Protein AF-0000000080770485 (afdb_homodimer)

Structure (mmCIF, N/CA/C/O backbone):
data_AF-0000000080770485-model_v1
#
loop_
_entity.id
_entity.type
_entity.pdbx_description
1 polymer 'VOC domain-containing protein'
#
loop_
_atom_site.group_PDB
_atom_site.id
_atom_site.type_symbol
_atom_site.label_atom_id
_atom_site.label_alt_id
_atom_site.label_comp_id
_atom_site.label_asym_id
_atom_site.label_entity_id
_atom_site.label_seq_id
_atom_site.pdbx_PDB_ins_code
_atom_site.Cartn_x
_atom_site.Cartn_y
_atom_site.Cartn_z
_atom_site.occupancy
_atom_site.B_iso_or_equiv
_atom_site.auth_seq_id
_atom_s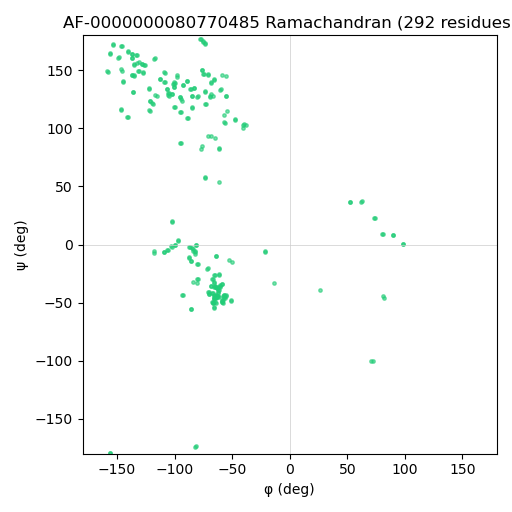ite.auth_comp_id
_atom_site.auth_asym_id
_atom_site.auth_atom_id
_atom_site.pdbx_PDB_model_num
ATOM 1 N N . MET A 1 1 ? -13.211 18.969 -4.09 1 78.88 1 MET A N 1
ATOM 2 C CA . MET A 1 1 ? -13.141 18.234 -2.83 1 78.88 1 MET A CA 1
ATOM 3 C C . MET A 1 1 ? -11.734 17.688 -2.598 1 78.88 1 MET A C 1
ATOM 5 O O . MET A 1 1 ? -11.055 17.281 -3.543 1 78.88 1 MET A O 1
ATOM 9 N N . LEU A 1 2 ? -11.219 17.844 -1.357 1 92.88 2 LEU A N 1
ATOM 10 C CA . LEU A 1 2 ? -9.891 17.375 -0.98 1 92.88 2 LEU A CA 1
ATOM 11 C C . LEU A 1 2 ? -9.734 15.891 -1.269 1 92.88 2 LEU A C 1
ATOM 13 O O . LEU A 1 2 ? -10.617 15.094 -0.936 1 92.88 2 LEU A O 1
ATOM 17 N N . SER A 1 3 ? -8.664 15.586 -1.998 1 92.06 3 SER A N 1
ATOM 18 C CA . SER A 1 3 ? -8.492 14.203 -2.406 1 92.06 3 SER A CA 1
ATOM 19 C C . SER A 1 3 ? -7.066 13.719 -2.139 1 92.06 3 SER A C 1
ATOM 21 O O . SER A 1 3 ? -6.129 14.516 -2.105 1 92.06 3 SER A O 1
ATOM 23 N N . LEU A 1 4 ? -6.805 12.438 -1.992 1 95.81 4 LEU A N 1
ATOM 24 C CA . LEU A 1 4 ? -5.512 11.82 -1.729 1 95.81 4 LEU A CA 1
ATOM 25 C C . LEU A 1 4 ? -4.723 11.641 -3.021 1 95.81 4 LEU A C 1
ATOM 27 O O . LEU A 1 4 ? -3.51 11.414 -2.986 1 95.81 4 LEU A O 1
ATOM 31 N N . GLY A 1 5 ? -5.242 11.867 -4.18 1 93.62 5 GLY A N 1
ATOM 32 C CA . GLY A 1 5 ? -4.566 11.633 -5.449 1 93.62 5 GLY A CA 1
ATOM 33 C C . GLY A 1 5 ? -4.434 10.164 -5.793 1 93.62 5 GLY A C 1
ATOM 34 O O . GLY A 1 5 ? -5.383 9.547 -6.277 1 93.62 5 GLY A O 1
ATOM 35 N N . LYS A 1 6 ? -3.252 9.547 -5.559 1 96.56 6 LYS A N 1
ATOM 36 C CA . LYS A 1 6 ? -2.979 8.125 -5.746 1 96.56 6 LYS A CA 1
ATOM 37 C C . LYS A 1 6 ? -1.985 7.617 -4.703 1 96.56 6 LYS A C 1
ATOM 39 O O . LYS A 1 6 ? -1.442 8.398 -3.922 1 96.56 6 LYS A O 1
ATOM 44 N N . ILE A 1 7 ? -1.808 6.355 -4.641 1 97.5 7 ILE A N 1
ATOM 45 C CA . ILE A 1 7 ? -0.783 5.766 -3.785 1 97.5 7 ILE A CA 1
ATOM 46 C C . ILE A 1 7 ? 0.597 6.008 -4.395 1 97.5 7 ILE A C 1
ATOM 48 O O . ILE A 1 7 ? 0.83 5.691 -5.562 1 97.5 7 ILE A O 1
ATOM 52 N N . ASP A 1 8 ? 1.406 6.66 -3.646 1 96.75 8 ASP A N 1
ATOM 53 C CA . ASP A 1 8 ? 2.738 7 -4.141 1 96.75 8 ASP A CA 1
ATOM 54 C C . ASP A 1 8 ? 3.719 5.852 -3.896 1 96.75 8 ASP A C 1
ATOM 56 O O . ASP A 1 8 ? 4.414 5.418 -4.816 1 96.75 8 ASP A O 1
ATOM 60 N N . HIS A 1 9 ? 3.83 5.453 -2.678 1 96.62 9 HIS A N 1
ATOM 61 C CA . HIS A 1 9 ? 4.719 4.359 -2.303 1 96.62 9 HIS A CA 1
ATOM 62 C C . HIS A 1 9 ? 4.262 3.695 -1.009 1 96.62 9 HIS A C 1
ATOM 64 O O . HIS A 1 9 ? 3.426 4.246 -0.286 1 96.62 9 HIS A O 1
ATOM 70 N N . ILE A 1 10 ? 4.789 2.551 -0.787 1 96.25 10 ILE A N 1
ATOM 71 C CA . ILE A 1 10 ? 4.527 1.793 0.432 1 96.25 10 ILE A CA 1
ATOM 72 C C . ILE A 1 10 ? 5.848 1.502 1.148 1 96.25 10 ILE A C 1
ATOM 74 O O . ILE A 1 10 ? 6.812 1.055 0.526 1 96.25 10 ILE A O 1
ATOM 78 N N . HIS A 1 11 ? 5.801 1.746 2.475 1 94 11 HIS A N 1
ATOM 79 C CA . HIS A 1 11 ? 6.961 1.393 3.285 1 94 11 HIS A CA 1
ATOM 80 C C . HIS A 1 11 ? 6.934 -0.083 3.672 1 94 11 HIS A C 1
ATOM 82 O O . HIS A 1 11 ? 5.898 -0.597 4.105 1 94 11 HIS A O 1
ATOM 88 N N . ILE A 1 12 ? 8.062 -0.698 3.521 1 92.44 12 ILE A N 1
ATOM 89 C CA . ILE A 1 12 ? 8.188 -2.064 4.016 1 92.44 12 ILE A CA 1
ATOM 90 C C . ILE A 1 12 ? 9.508 -2.219 4.766 1 92.44 12 ILE A C 1
ATOM 92 O O . ILE A 1 12 ? 10.461 -1.47 4.527 1 92.44 12 ILE A O 1
ATOM 96 N N . ARG A 1 13 ? 9.508 -3.174 5.641 1 91.81 13 ARG A N 1
ATOM 97 C CA . ARG A 1 13 ? 10.703 -3.463 6.422 1 91.81 13 ARG A CA 1
ATOM 98 C C . ARG A 1 13 ? 11.281 -4.824 6.055 1 91.81 13 ARG A C 1
ATOM 100 O O . ARG A 1 13 ? 10.539 -5.777 5.816 1 91.81 13 ARG A O 1
ATOM 107 N N . VAL A 1 14 ? 12.539 -4.832 6.055 1 92 14 VAL A N 1
ATOM 108 C CA . VAL A 1 14 ? 13.25 -6.066 5.746 1 92 14 VAL A CA 1
ATOM 109 C C . VAL A 1 14 ? 14.414 -6.246 6.715 1 92 14 VAL A C 1
ATOM 111 O O . VAL A 1 14 ? 14.867 -5.285 7.344 1 92 14 VAL A O 1
ATOM 114 N N . LYS A 1 15 ? 14.922 -7.426 6.867 1 91.19 15 LYS A N 1
ATOM 115 C CA . LYS A 1 15 ? 16.016 -7.711 7.785 1 91.19 15 LYS A CA 1
ATOM 116 C C . LYS A 1 15 ? 17.359 -7.309 7.184 1 91.19 15 LYS A C 1
ATOM 118 O O . LYS A 1 15 ? 18.297 -6.973 7.91 1 91.19 15 LYS A O 1
ATOM 123 N N . ASP A 1 16 ? 17.484 -7.367 5.871 1 92 16 ASP A N 1
ATOM 124 C CA . ASP A 1 16 ? 18.719 -7.055 5.141 1 92 16 ASP A CA 1
ATOM 125 C C . ASP A 1 16 ? 18.391 -6.43 3.785 1 92 16 ASP A C 1
ATOM 127 O O . ASP A 1 16 ? 17.891 -7.102 2.889 1 92 16 ASP A O 1
ATOM 131 N N . VAL A 1 17 ? 18.781 -5.227 3.611 1 92.94 17 VAL A N 1
ATOM 132 C CA . VAL A 1 17 ? 18.391 -4.461 2.43 1 92.94 17 VAL A CA 1
ATOM 133 C C . VAL A 1 17 ? 19.094 -5.027 1.197 1 92.94 17 VAL A C 1
ATOM 135 O O . VAL A 1 17 ? 18.484 -5.148 0.131 1 92.94 17 VAL A O 1
ATOM 138 N N . ALA A 1 18 ? 20.359 -5.352 1.338 1 93.19 18 ALA A N 1
ATOM 139 C CA . ALA A 1 18 ? 21.109 -5.875 0.196 1 93.19 18 ALA A CA 1
ATOM 140 C C . ALA A 1 18 ? 20.453 -7.145 -0.347 1 93.19 18 ALA A C 1
ATOM 142 O O . ALA A 1 18 ? 20.281 -7.289 -1.56 1 93.19 18 ALA A O 1
ATOM 143 N N . THR A 1 19 ? 20.125 -8.07 0.53 1 95 19 THR A N 1
ATOM 144 C CA . THR A 1 19 ? 19.438 -9.297 0.136 1 95 19 THR A CA 1
ATOM 145 C C . THR A 1 19 ? 18.078 -8.984 -0.47 1 95 19 THR A C 1
ATOM 147 O O . THR A 1 19 ? 17.672 -9.609 -1.456 1 95 19 THR A O 1
ATOM 150 N N . ALA A 1 20 ? 17.391 -8 0.103 1 95.06 20 ALA A N 1
ATOM 151 C CA . ALA A 1 20 ? 16.062 -7.613 -0.388 1 95.06 20 ALA A CA 1
ATOM 152 C C . ALA A 1 20 ? 16.156 -7.059 -1.808 1 95.06 20 ALA A C 1
ATOM 154 O O . ALA A 1 20 ? 15.352 -7.426 -2.67 1 95.06 20 ALA A O 1
ATOM 155 N N . LEU A 1 21 ? 17.094 -6.223 -2.023 1 95.25 21 LEU A N 1
ATOM 156 C CA . LEU A 1 21 ? 17.25 -5.617 -3.342 1 95.25 21 LEU A CA 1
ATOM 157 C C . LEU A 1 21 ? 17.422 -6.688 -4.414 1 95.25 21 LEU A C 1
ATOM 159 O O . LEU A 1 21 ? 16.812 -6.609 -5.484 1 95.25 21 LEU A O 1
ATOM 163 N N . LYS A 1 22 ? 18.219 -7.695 -4.145 1 97.38 22 LYS A N 1
ATOM 164 C CA . LYS A 1 22 ? 18.453 -8.781 -5.094 1 97.38 22 LYS A CA 1
ATOM 165 C C . LYS A 1 22 ? 17.172 -9.562 -5.359 1 97.38 22 LYS A C 1
ATOM 167 O O . LYS A 1 22 ? 16.859 -9.883 -6.508 1 97.38 22 LYS A O 1
ATOM 172 N N . TRP A 1 23 ? 16.453 -9.844 -4.305 1 97.94 23 TRP A N 1
ATOM 173 C CA . TRP A 1 23 ? 15.234 -10.625 -4.473 1 97.94 23 TRP A CA 1
ATOM 174 C C . TRP A 1 23 ? 14.195 -9.836 -5.262 1 97.94 23 TRP A C 1
ATOM 176 O O . TRP A 1 23 ? 13.586 -10.367 -6.195 1 97.94 23 TRP A O 1
ATOM 186 N N . TYR A 1 24 ? 13.922 -8.617 -4.895 1 98 24 TYR A N 1
ATOM 187 C CA . TYR A 1 24 ? 12.867 -7.812 -5.504 1 98 24 TYR A CA 1
ATOM 188 C C . TYR A 1 24 ? 13.164 -7.551 -6.977 1 98 24 TYR A C 1
ATOM 190 O O . TYR A 1 24 ? 12.25 -7.488 -7.801 1 98 24 TYR A O 1
ATOM 198 N N . GLN A 1 25 ? 14.414 -7.355 -7.281 1 97.19 25 GLN A N 1
ATOM 199 C CA . GLN A 1 25 ? 14.781 -7.188 -8.688 1 97.19 25 GLN A CA 1
ATOM 200 C C . GLN A 1 25 ? 14.555 -8.477 -9.469 1 97.19 25 GLN A C 1
ATOM 202 O O . GLN A 1 25 ? 13.93 -8.461 -10.531 1 97.19 25 GLN A O 1
ATOM 207 N N . ARG A 1 26 ? 15.055 -9.555 -8.961 1 97.69 26 ARG A N 1
ATOM 208 C CA . ARG A 1 26 ? 14.992 -10.836 -9.648 1 97.69 26 ARG A CA 1
ATOM 209 C C . ARG A 1 26 ? 13.547 -11.32 -9.781 1 97.69 26 ARG A C 1
ATOM 211 O O . ARG A 1 26 ? 13.133 -11.781 -10.844 1 97.69 26 ARG A O 1
ATOM 218 N N . VAL A 1 27 ? 12.805 -11.195 -8.719 1 98.44 27 VAL A N 1
ATOM 219 C CA . VAL A 1 27 ? 11.5 -11.852 -8.664 1 98.44 27 VAL A CA 1
ATOM 220 C C . VAL A 1 27 ? 10.414 -10.891 -9.148 1 98.44 27 VAL A C 1
ATOM 222 O O . VAL A 1 27 ? 9.57 -11.258 -9.969 1 98.44 27 VAL A O 1
ATOM 225 N N . LEU A 1 28 ? 10.477 -9.609 -8.703 1 98.31 28 LEU A N 1
ATOM 226 C CA . LEU A 1 28 ? 9.359 -8.711 -8.977 1 98.31 28 LEU A CA 1
ATOM 227 C C . LEU A 1 28 ? 9.758 -7.66 -10.016 1 98.31 28 LEU A C 1
ATOM 229 O O . LEU A 1 28 ? 8.922 -6.859 -10.445 1 98.31 28 LEU A O 1
ATOM 233 N N . GLY A 1 29 ? 10.992 -7.609 -10.414 1 97.44 29 GLY A N 1
ATOM 234 C CA . GLY A 1 29 ? 11.453 -6.676 -11.422 1 97.44 29 GLY A CA 1
ATOM 235 C C . GLY A 1 29 ? 11.547 -5.246 -10.922 1 97.44 29 GLY A C 1
ATOM 236 O O . GLY A 1 29 ? 1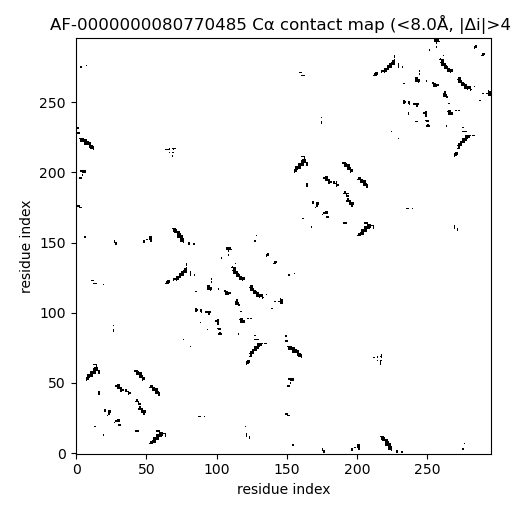1.445 -4.297 -11.703 1 97.44 29 GLY A O 1
ATOM 237 N N . LEU A 1 30 ? 11.672 -5.082 -9.625 1 97.5 30 LEU A N 1
ATOM 238 C CA . LEU A 1 30 ? 11.805 -3.754 -9.039 1 97.5 30 LEU A CA 1
ATOM 239 C C . LEU A 1 30 ? 13.273 -3.373 -8.891 1 97.5 30 LEU A C 1
ATOM 241 O O . LEU A 1 30 ? 14.094 -4.199 -8.477 1 97.5 30 LEU A O 1
ATOM 245 N N . ALA A 1 31 ? 13.539 -2.174 -9.227 1 95.12 31 ALA A N 1
ATOM 246 C CA . ALA A 1 31 ? 14.914 -1.688 -9.156 1 95.12 31 ALA A CA 1
ATOM 247 C C . ALA A 1 31 ? 15 -0.387 -8.367 1 95.12 31 ALA A C 1
ATOM 249 O O . ALA A 1 31 ? 14.008 0.342 -8.25 1 95.12 31 ALA A O 1
ATOM 250 N N . PRO A 1 32 ? 16.172 -0.1 -7.793 1 93.69 32 PRO A N 1
ATOM 251 C CA . PRO A 1 32 ? 16.312 1.149 -7.043 1 93.69 32 PRO A CA 1
ATOM 252 C C . PRO A 1 32 ? 16.062 2.387 -7.902 1 93.69 32 PRO A C 1
ATOM 254 O O . PRO A 1 32 ? 16.484 2.438 -9.062 1 93.69 32 PRO A O 1
ATOM 257 N N . ASP A 1 33 ? 15.305 3.221 -7.355 1 90.25 33 ASP A N 1
ATOM 258 C CA . ASP A 1 33 ? 15.102 4.543 -7.934 1 90.25 33 ASP A CA 1
ATOM 259 C C . ASP A 1 33 ? 16.203 5.508 -7.5 1 90.25 33 ASP A C 1
ATOM 261 O O . ASP A 1 33 ? 16.266 5.898 -6.3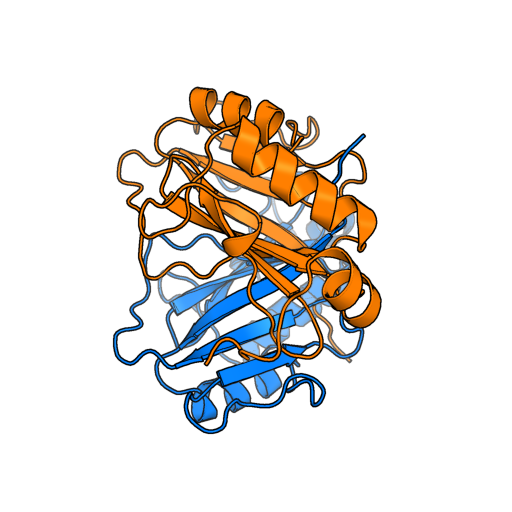32 1 90.25 33 ASP A O 1
ATOM 265 N N . ALA A 1 34 ? 16.969 6.023 -8.312 1 81.75 34 ALA A N 1
ATOM 266 C CA . ALA A 1 34 ? 18.172 6.805 -8.023 1 81.75 34 ALA A CA 1
ATOM 267 C C . ALA A 1 34 ? 17.812 8.172 -7.449 1 81.75 34 ALA A C 1
ATOM 269 O O . ALA A 1 34 ? 18.656 8.836 -6.84 1 81.75 34 ALA A O 1
ATOM 270 N N . ARG A 1 35 ? 16.625 8.609 -7.656 1 78.88 35 ARG A N 1
ATOM 271 C CA . ARG A 1 35 ? 16.219 9.914 -7.133 1 78.88 35 ARG A CA 1
ATOM 272 C C . ARG A 1 35 ? 16.156 9.891 -5.609 1 78.88 35 ARG A C 1
ATOM 274 O O . ARG A 1 35 ? 16.219 10.945 -4.969 1 78.88 35 ARG A O 1
ATOM 281 N N . TYR A 1 36 ? 15.867 8.727 -5.102 1 79.62 36 TYR A N 1
ATOM 282 C CA . TYR A 1 36 ? 15.742 8.578 -3.656 1 79.62 36 TYR A CA 1
ATOM 283 C C . TYR A 1 36 ? 17.047 8.102 -3.043 1 79.62 36 TYR A C 1
ATOM 285 O O . TYR A 1 36 ? 17.531 7.016 -3.373 1 79.62 36 TYR A O 1
ATOM 293 N N . LYS A 1 37 ? 17.844 9.039 -2.74 1 62.12 37 LYS A N 1
ATOM 294 C CA . LYS A 1 37 ? 19.172 8.703 -2.23 1 62.12 37 LYS A CA 1
ATOM 295 C C . LYS A 1 37 ? 19.078 8.07 -0.844 1 62.12 37 LYS A C 1
ATOM 297 O O . LYS A 1 37 ? 18.25 8.477 -0.025 1 62.12 37 LYS A O 1
ATOM 302 N N . THR A 1 38 ? 19.75 6.938 -0.767 1 59.09 38 THR A N 1
ATOM 303 C CA . THR A 1 38 ? 19.953 6.254 0.505 1 59.09 38 THR A CA 1
ATOM 304 C C . THR A 1 38 ? 20.641 7.176 1.514 1 59.09 38 THR A C 1
ATOM 306 O O . THR A 1 38 ? 21.469 8.016 1.14 1 59.09 38 THR A O 1
ATOM 309 N N . ASP A 1 39 ? 19.969 7.617 2.578 1 53.88 39 ASP A N 1
ATOM 310 C CA . ASP A 1 39 ? 20.594 8.477 3.576 1 53.88 39 ASP A CA 1
ATOM 311 C C . ASP A 1 39 ? 21.781 7.781 4.246 1 53.88 39 ASP A C 1
ATOM 313 O O . ASP A 1 39 ? 22.469 8.383 5.07 1 53.88 39 ASP A O 1
ATOM 317 N N . GL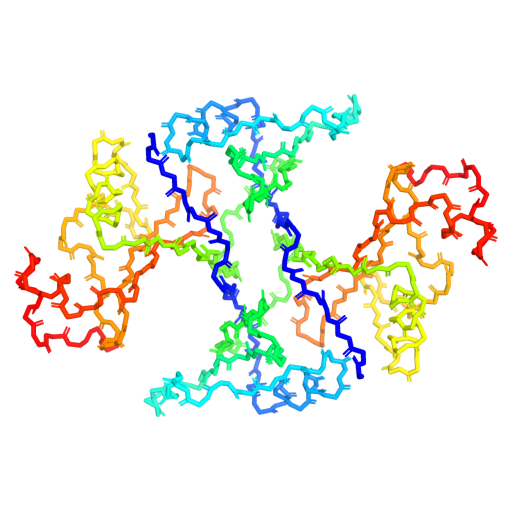Y A 1 40 ? 22.656 7.324 3.566 1 50.69 40 GLY A N 1
ATOM 318 C CA . GLY A 1 40 ? 23.891 6.723 4.047 1 50.69 40 GLY A CA 1
ATOM 319 C C . GLY A 1 40 ? 23.766 6.141 5.441 1 50.69 40 GLY A C 1
ATOM 320 O O . GLY A 1 40 ? 24.406 5.133 5.758 1 50.69 40 GLY A O 1
ATOM 321 N N . ALA A 1 41 ? 23.031 6.789 6.426 1 51.75 41 ALA A N 1
ATOM 322 C CA . ALA A 1 41 ? 23.016 6.309 7.805 1 51.75 41 ALA A CA 1
ATOM 323 C C . ALA A 1 41 ? 22.047 5.141 7.973 1 51.75 41 ALA A C 1
ATOM 325 O O . ALA A 1 41 ? 22.234 4.301 8.859 1 51.75 41 ALA A O 1
ATOM 326 N N . HIS A 1 42 ? 21 5.152 7.242 1 62.75 42 HIS A N 1
ATOM 327 C CA . HIS A 1 42 ? 20.062 4.043 7.305 1 62.75 42 HIS A CA 1
ATOM 328 C C . HIS A 1 42 ? 20 3.289 5.98 1 62.75 42 HIS A C 1
ATOM 330 O O . HIS A 1 42 ? 20.078 3.9 4.91 1 62.75 42 HIS A O 1
ATOM 336 N N . ASN A 1 43 ? 20.188 2.066 6.199 1 82.12 43 ASN A N 1
ATOM 337 C CA . ASN A 1 43 ? 20.109 1.258 4.988 1 82.12 43 ASN A CA 1
ATOM 338 C C . ASN A 1 43 ? 18.688 1.214 4.441 1 82.12 43 ASN A C 1
ATOM 340 O O . ASN A 1 43 ? 17.812 0.569 5.023 1 82.12 43 ASN A O 1
ATOM 344 N N . ASN A 1 44 ? 18.422 2.07 3.578 1 89 44 ASN A N 1
ATOM 345 C CA . ASN A 1 44 ? 17.125 2.158 2.926 1 89 44 ASN A CA 1
ATOM 346 C C . ASN A 1 44 ? 17.266 2.309 1.413 1 89 44 ASN A C 1
ATOM 348 O O . ASN A 1 44 ? 18.359 2.549 0.907 1 89 44 ASN A O 1
ATOM 352 N N . ALA A 1 45 ? 16.203 2.061 0.772 1 92.44 45 ALA A N 1
ATOM 353 C CA . ALA A 1 45 ? 16.141 2.223 -0.678 1 92.44 45 ALA A CA 1
ATOM 354 C C . ALA A 1 45 ? 14.695 2.389 -1.141 1 92.44 45 ALA A C 1
ATOM 356 O O . ALA A 1 45 ? 13.766 1.892 -0.495 1 92.44 45 ALA A O 1
ATOM 357 N N . MET A 1 46 ? 14.562 3.131 -2.199 1 94.69 46 MET A N 1
ATOM 358 C CA . MET A 1 46 ? 13.289 3.168 -2.912 1 94.69 46 MET A CA 1
ATOM 359 C C . MET A 1 46 ? 13.336 2.283 -4.156 1 94.69 46 MET A C 1
ATOM 361 O O . MET A 1 46 ? 14.156 2.506 -5.051 1 94.69 46 MET A O 1
ATOM 365 N N . LEU A 1 47 ? 12.5 1.311 -4.18 1 96.31 47 LEU A N 1
ATOM 366 C CA . LEU A 1 47 ? 12.375 0.433 -5.34 1 96.31 47 LEU A CA 1
ATOM 367 C C . LEU A 1 47 ? 11.211 0.863 -6.227 1 96.31 47 LEU A C 1
ATOM 369 O O . LEU A 1 47 ? 10.164 1.267 -5.723 1 96.31 47 LEU A O 1
ATOM 373 N N . ALA A 1 48 ? 11.422 0.704 -7.516 1 96.81 48 ALA A N 1
ATOM 374 C CA . ALA A 1 48 ? 10.352 1.034 -8.453 1 96.81 48 ALA A CA 1
ATOM 375 C C . ALA A 1 48 ? 10.367 0.099 -9.656 1 96.81 48 ALA A C 1
ATOM 377 O O . ALA A 1 48 ? 11.406 -0.474 -9.992 1 96.81 48 ALA A O 1
ATOM 378 N N . ASN A 1 49 ? 9.141 -0.112 -10.188 1 96.69 49 ASN A N 1
ATOM 379 C CA . ASN A 1 49 ? 9.117 -0.731 -11.508 1 96.69 49 ASN A CA 1
ATOM 380 C C . ASN A 1 49 ? 9.461 0.275 -12.602 1 96.69 49 ASN A C 1
ATOM 382 O O . ASN A 1 49 ? 9.602 1.47 -12.328 1 96.69 49 ASN A O 1
ATOM 386 N N . ALA A 1 50 ? 9.531 -0.144 -13.805 1 93.81 50 ALA A N 1
ATOM 387 C CA . ALA A 1 50 ? 10.008 0.687 -14.906 1 93.81 50 ALA A CA 1
ATOM 388 C C . ALA A 1 50 ? 9.078 1.873 -15.148 1 93.81 50 ALA A C 1
ATOM 390 O O . ALA A 1 50 ? 9.531 2.975 -15.461 1 93.81 50 ALA A O 1
ATOM 391 N N . SER A 1 51 ? 7.789 1.688 -14.984 1 94.12 51 SER A N 1
ATOM 392 C CA . SER A 1 51 ? 6.816 2.744 -15.242 1 94.12 51 SER A CA 1
ATOM 393 C C . SER A 1 51 ? 6.75 3.729 -14.078 1 94.12 51 SER A C 1
ATOM 395 O O . SER A 1 51 ? 6.176 4.812 -14.211 1 94.12 51 SER A O 1
ATOM 397 N N . GLY A 1 52 ? 7.27 3.328 -12.93 1 94.25 52 GLY A N 1
ATOM 398 C CA . GLY A 1 52 ? 7.199 4.176 -11.75 1 94.25 52 GLY A CA 1
ATOM 399 C C . GLY A 1 52 ? 5.852 4.121 -11.055 1 94.25 52 GLY A C 1
ATOM 400 O O . GLY A 1 52 ? 5.594 4.895 -10.125 1 94.25 52 GLY A O 1
ATOM 401 N N . ASN A 1 53 ? 5 3.225 -11.445 1 95.38 53 ASN A N 1
ATOM 402 C CA . ASN A 1 53 ? 3.656 3.131 -10.883 1 95.38 53 ASN A CA 1
ATOM 403 C C . ASN A 1 53 ? 3.641 2.285 -9.617 1 95.38 53 ASN A C 1
ATOM 405 O O . ASN A 1 53 ? 2.646 2.271 -8.883 1 95.38 53 ASN A O 1
ATOM 409 N N . VAL A 1 54 ? 4.672 1.569 -9.383 1 97.38 54 VAL A N 1
ATOM 410 C CA . VAL A 1 54 ? 4.883 0.809 -8.156 1 97.38 54 VAL A CA 1
ATOM 411 C C . VAL A 1 54 ? 6.172 1.265 -7.48 1 97.38 54 VAL A C 1
ATOM 413 O O . VAL A 1 54 ? 7.246 1.224 -8.086 1 97.38 54 VAL A O 1
ATOM 416 N N . ARG A 1 55 ? 6.02 1.672 -6.258 1 96.75 55 ARG A N 1
ATOM 417 C CA . ARG A 1 55 ? 7.188 2.07 -5.477 1 96.75 55 ARG A CA 1
ATOM 418 C C . ARG A 1 55 ? 7.117 1.5 -4.062 1 96.75 55 ARG A C 1
ATOM 420 O O . ARG A 1 55 ? 6.082 1.596 -3.398 1 96.75 55 ARG A O 1
ATOM 427 N N . LEU A 1 56 ? 8.164 0.907 -3.648 1 96.25 56 LEU A N 1
ATOM 428 C CA . LEU A 1 56 ? 8.352 0.404 -2.293 1 96.25 56 LEU A CA 1
ATOM 429 C C . LEU A 1 56 ? 9.539 1.079 -1.62 1 96.25 56 LEU A C 1
ATOM 431 O O . LEU A 1 56 ? 10.664 1.033 -2.137 1 96.25 56 LEU A O 1
ATOM 435 N N . ALA A 1 57 ? 9.266 1.718 -0.525 1 94.81 57 ALA A N 1
ATOM 436 C CA . ALA A 1 57 ? 10.344 2.232 0.312 1 94.81 57 ALA A CA 1
ATOM 437 C C . ALA A 1 57 ? 10.805 1.185 1.325 1 94.81 57 ALA A C 1
ATOM 439 O O . ALA A 1 57 ? 10.094 0.904 2.297 1 94.81 57 ALA A O 1
ATOM 440 N N . ILE A 1 58 ? 11.961 0.656 1.146 1 93.44 58 ILE A N 1
ATOM 441 C CA . ILE A 1 58 ? 12.438 -0.431 1.995 1 93.44 58 ILE A CA 1
ATOM 442 C C . ILE A 1 58 ? 13.406 0.115 3.037 1 93.44 58 ILE A C 1
ATOM 444 O O . ILE A 1 58 ? 14.227 0.985 2.736 1 93.44 58 ILE A O 1
ATOM 448 N N . SER A 1 59 ? 13.227 -0.316 4.203 1 91.38 59 SER A N 1
ATOM 449 C CA . SER A 1 59 ? 14.133 0.029 5.289 1 91.38 59 SER A CA 1
ATOM 450 C C . SER A 1 59 ? 14.555 -1.211 6.07 1 91.38 59 SER A C 1
ATOM 452 O O . SER A 1 59 ? 13.773 -2.146 6.234 1 91.38 59 SER A O 1
ATOM 454 N N . GLU A 1 60 ? 15.75 -1.096 6.57 1 91.12 60 GLU A N 1
ATOM 455 C CA . GLU A 1 60 ? 16.297 -2.211 7.336 1 91.12 60 GLU A CA 1
ATOM 456 C C . GLU A 1 60 ? 15.844 -2.16 8.789 1 91.12 60 GLU A C 1
ATOM 458 O O . GLU A 1 60 ? 15.898 -1.106 9.43 1 91.12 60 GLU A O 1
ATOM 463 N N . ASP A 1 61 ? 15.336 -3.281 9.133 1 86.88 61 ASP A N 1
ATOM 464 C CA . ASP A 1 61 ? 14.922 -3.49 10.516 1 86.88 61 ASP A CA 1
ATOM 465 C C . ASP A 1 61 ? 15.258 -4.906 10.984 1 86.88 61 ASP A C 1
ATOM 467 O O . ASP A 1 61 ? 14.594 -5.867 10.586 1 86.88 61 ASP A O 1
ATOM 471 N N . ALA A 1 62 ? 16.203 -4.914 11.844 1 77.94 62 ALA A N 1
ATOM 472 C CA . ALA A 1 62 ? 16.703 -6.207 12.305 1 77.94 62 ALA A CA 1
ATOM 473 C C . ALA A 1 62 ? 15.602 -7.004 13 1 77.94 62 ALA A C 1
ATOM 475 O O . ALA A 1 62 ? 15.648 -8.234 13.039 1 77.94 62 ALA A O 1
ATOM 476 N N . GLU A 1 63 ? 14.68 -6.305 13.516 1 77.69 63 GLU A N 1
ATOM 477 C CA . GLU A 1 63 ? 13.609 -6.961 14.266 1 77.69 63 GLU A CA 1
ATOM 478 C C . GLU A 1 63 ? 12.375 -7.184 13.391 1 77.69 63 GLU A C 1
ATOM 480 O O . GLU A 1 63 ? 11.336 -7.617 13.883 1 77.69 63 GLU A O 1
ATOM 485 N N . ALA A 1 64 ? 12.633 -6.777 12.133 1 68.69 64 ALA A N 1
ATOM 486 C CA . ALA A 1 64 ? 11.508 -6.961 11.227 1 68.69 64 ALA A CA 1
ATOM 487 C C . ALA A 1 64 ? 11.047 -8.414 11.211 1 68.69 64 ALA A C 1
ATOM 489 O O . ALA A 1 64 ? 11.844 -9.32 10.938 1 68.69 64 ALA A O 1
ATOM 490 N N . ALA A 1 65 ? 9.898 -8.656 11.898 1 64.75 65 ALA A N 1
ATOM 491 C CA . ALA A 1 65 ? 9.266 -9.977 11.844 1 64.75 65 ALA A CA 1
ATOM 492 C C . ALA A 1 65 ? 7.977 -9.938 11.031 1 64.75 65 ALA A C 1
ATOM 494 O O . ALA A 1 65 ? 7.301 -8.906 10.977 1 64.75 65 ALA A O 1
ATOM 495 N N . PRO A 1 66 ? 7.922 -11.031 10.297 1 61.16 66 PRO A N 1
ATOM 496 C CA . PRO A 1 66 ? 6.617 -11.109 9.641 1 61.16 66 PRO A CA 1
ATOM 497 C C . PRO A 1 66 ? 5.453 -10.859 10.594 1 61.16 66 PRO A C 1
ATOM 499 O O . PRO A 1 66 ? 5.484 -11.32 11.742 1 61.16 66 PRO A O 1
ATOM 502 N N . SER A 1 67 ? 4.883 -9.703 10.406 1 59.44 67 SER A N 1
ATOM 503 C CA . SER A 1 67 ? 3.709 -9.555 11.266 1 59.44 67 SER A CA 1
ATOM 504 C C . SER A 1 67 ? 2.438 -9.984 10.539 1 59.44 67 SER A C 1
ATOM 506 O O . SER A 1 67 ? 2.229 -9.633 9.375 1 59.44 67 SER A O 1
ATOM 508 N N . ASP A 1 68 ? 1.744 -10.906 11.125 1 60.47 68 ASP A N 1
ATOM 509 C CA . ASP A 1 68 ? 0.414 -11.281 10.664 1 60.47 68 ASP A CA 1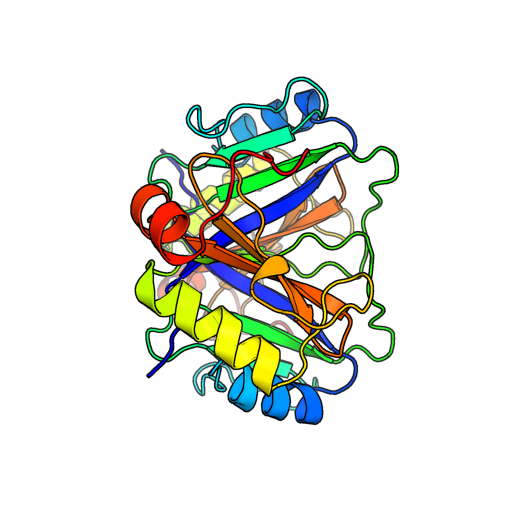
ATOM 510 C C . ASP A 1 68 ? -0.478 -10.055 10.492 1 60.47 68 ASP A C 1
ATOM 512 O O . ASP A 1 68 ? -1.508 -10.117 9.812 1 60.47 68 ASP A O 1
ATOM 516 N N . ALA A 1 69 ? 0.007 -9.031 11.055 1 61.28 69 ALA A N 1
ATOM 517 C CA . ALA A 1 69 ? -0.867 -7.863 11.117 1 61.28 69 ALA A CA 1
ATOM 518 C C . ALA A 1 69 ? -0.723 -7.004 9.859 1 61.28 69 ALA A C 1
ATOM 520 O O . ALA A 1 69 ? -1.57 -6.152 9.586 1 61.28 69 ALA A O 1
ATOM 521 N N . GLN A 1 70 ? 0.257 -7.348 9.141 1 70.94 70 GLN A N 1
ATOM 522 C CA . GLN A 1 70 ? 0.458 -6.512 7.961 1 70.94 70 GLN A CA 1
ATOM 523 C C . GLN A 1 70 ? -0.5 -6.898 6.84 1 70.94 70 GLN A C 1
ATOM 525 O O . GLN A 1 70 ? -0.657 -8.086 6.531 1 70.94 70 GLN A O 1
ATOM 530 N N . GLY A 1 71 ? -1.14 -5.957 6.391 1 85.5 71 GLY A N 1
ATOM 531 C CA . GLY A 1 71 ? -2.002 -6.18 5.242 1 85.5 71 GLY A CA 1
ATOM 532 C C . GLY A 1 71 ? -1.239 -6.289 3.936 1 85.5 71 GLY A C 1
ATOM 533 O O . GLY A 1 71 ? -0.187 -5.664 3.773 1 85.5 71 GLY A O 1
ATOM 534 N N . ALA A 1 72 ? -1.757 -7.012 3.053 1 93.38 72 ALA A N 1
ATOM 535 C CA . ALA A 1 72 ? -1.1 -7.258 1.772 1 93.38 72 ALA A CA 1
ATOM 536 C C . ALA A 1 72 ? -1.21 -6.047 0.854 1 93.38 72 ALA A C 1
ATOM 538 O O . ALA A 1 72 ? -2.195 -5.305 0.909 1 93.38 72 ALA A O 1
ATOM 539 N N . VAL A 1 73 ? -0.191 -5.871 0.065 1 96.62 73 VAL A N 1
ATOM 540 C CA . VAL A 1 73 ? -0.219 -4.938 -1.057 1 96.62 73 VAL A CA 1
ATOM 541 C C . VAL A 1 73 ? -0.591 -5.68 -2.338 1 96.62 73 VAL A C 1
ATOM 543 O O . VAL A 1 73 ? 0.057 -6.664 -2.703 1 96.62 73 VAL A O 1
ATOM 546 N N . ALA A 1 74 ? -1.578 -5.188 -3.006 1 97.69 74 ALA A N 1
ATOM 547 C CA . ALA A 1 74 ? -2.035 -5.844 -4.227 1 97.69 74 ALA A CA 1
ATOM 548 C C . ALA A 1 74 ? -1.604 -5.062 -5.465 1 97.69 74 ALA A C 1
ATOM 550 O O . ALA A 1 74 ? -1.851 -3.859 -5.562 1 97.69 74 ALA A O 1
ATOM 551 N N . PHE A 1 75 ? -1.023 -5.773 -6.387 1 98.56 75 PHE A N 1
ATOM 552 C CA . PHE A 1 75 ? -0.644 -5.219 -7.684 1 98.56 75 PHE A CA 1
ATOM 553 C C . PHE A 1 75 ? -1.578 -5.715 -8.781 1 98.56 75 PHE A C 1
ATOM 555 O O . PHE A 1 75 ? -1.832 -6.914 -8.891 1 98.56 75 PHE A O 1
ATOM 562 N N . VAL A 1 76 ? -2.023 -4.793 -9.609 1 98.12 76 VAL A N 1
ATOM 563 C CA . VAL A 1 76 ? -2.973 -5.199 -10.641 1 98.12 76 VAL A CA 1
ATOM 564 C C . VAL A 1 76 ? -2.246 -5.383 -11.977 1 98.12 76 VAL A C 1
ATOM 566 O O . VAL A 1 76 ? -1.362 -4.594 -12.32 1 98.12 76 VAL A O 1
ATOM 569 N N . VAL A 1 77 ? -2.615 -6.414 -12.688 1 98.31 77 VAL A N 1
ATOM 570 C CA . VAL A 1 77 ? -2.074 -6.695 -14.016 1 98.31 77 VAL A CA 1
ATOM 571 C C . VAL A 1 77 ? -3.186 -7.203 -14.93 1 98.31 77 VAL A C 1
ATOM 573 O O . VAL A 1 77 ? -4.293 -7.492 -14.469 1 98.31 77 VAL A O 1
ATOM 576 N N . GLY A 1 78 ? -2.908 -7.223 -16.203 1 97.88 78 GLY A N 1
ATOM 577 C CA . GLY A 1 78 ? -3.822 -7.855 -17.141 1 97.88 78 GLY A CA 1
ATOM 578 C C . GLY A 1 78 ? -3.795 -9.375 -17.062 1 97.88 78 GLY A C 1
ATOM 579 O O . GLY A 1 78 ? -2.928 -9.953 -16.406 1 97.88 78 GLY A O 1
ATOM 580 N N . GLY A 1 79 ? -4.715 -9.984 -17.797 1 97.75 79 GLY A N 1
ATOM 581 C CA . GLY A 1 79 ? -4.875 -11.43 -17.766 1 97.75 79 GLY A CA 1
ATOM 582 C C . GLY A 1 79 ? -3.621 -12.18 -18.172 1 97.75 79 GLY A C 1
ATOM 583 O O . GLY A 1 79 ? -3.193 -13.109 -17.469 1 97.75 79 GLY A O 1
ATOM 584 N N . GLN A 1 80 ? -3.043 -11.781 -19.281 1 97.81 80 GLN A N 1
ATOM 585 C CA . GLN A 1 80 ? -1.851 -12.477 -19.75 1 97.81 80 GLN A CA 1
ATOM 586 C C . GLN A 1 80 ? -0.702 -12.344 -18.766 1 97.81 80 GLN A C 1
ATOM 588 O O . GLN A 1 80 ? -0.011 -13.32 -18.469 1 97.81 80 GLN A O 1
ATOM 593 N N . ASP A 1 81 ? -0.486 -11.172 -18.266 1 98.19 81 ASP A N 1
ATOM 594 C CA . ASP A 1 81 ? 0.56 -10.961 -17.281 1 98.19 81 ASP A CA 1
ATOM 595 C C . ASP A 1 81 ? 0.295 -11.773 -16.016 1 98.19 81 ASP A C 1
ATOM 597 O O . ASP A 1 81 ? 1.232 -12.242 -15.367 1 98.19 81 ASP A O 1
ATOM 601 N N . PHE A 1 82 ? -0.933 -11.891 -15.656 1 98.56 82 PHE A N 1
ATOM 602 C CA . PHE A 1 82 ? -1.295 -12.688 -14.492 1 98.56 82 PHE A CA 1
ATOM 603 C C . PHE A 1 82 ? -0.789 -14.117 -14.641 1 98.56 82 PHE A C 1
ATOM 605 O O . PHE A 1 82 ? -0.18 -14.664 -13.719 1 98.56 82 PHE A O 1
ATOM 612 N N . LEU A 1 83 ? -0.991 -14.695 -15.805 1 98.12 83 LEU A N 1
ATOM 613 C CA . LEU A 1 83 ? -0.494 -16.047 -16.062 1 98.12 83 LEU A CA 1
ATOM 614 C C . LEU A 1 83 ? 1.027 -16.094 -15.969 1 98.12 83 LEU A C 1
ATOM 616 O O . LEU A 1 83 ? 1.595 -17.031 -15.406 1 98.12 83 LEU A O 1
ATOM 620 N N . GLU A 1 84 ? 1.625 -15.102 -16.5 1 98.5 84 GLU A N 1
ATOM 621 C CA . GLU A 1 84 ? 3.084 -15.047 -16.484 1 98.5 84 GLU A CA 1
ATOM 622 C C . GLU A 1 84 ? 3.615 -14.898 -15.055 1 98.5 84 GLU A C 1
ATOM 624 O O . GLU A 1 84 ? 4.684 -15.422 -14.727 1 98.5 84 GLU A O 1
ATOM 629 N N . TRP A 1 85 ? 2.863 -14.227 -14.25 1 98.69 85 TRP A N 1
ATOM 630 C CA . TRP A 1 85 ? 3.27 -14.07 -12.859 1 98.69 85 TRP A CA 1
ATOM 631 C C . TRP A 1 85 ? 3.15 -15.391 -12.109 1 98.69 85 TRP A C 1
ATOM 633 O O . TRP A 1 85 ? 3.973 -15.695 -11.242 1 98.69 85 TRP A O 1
ATOM 643 N N . ILE A 1 86 ? 2.08 -16.141 -12.359 1 98.38 86 ILE A N 1
ATOM 644 C CA . ILE A 1 86 ? 2.002 -17.469 -11.766 1 98.38 86 ILE A CA 1
ATOM 645 C C . ILE A 1 86 ? 3.289 -18.25 -12.055 1 98.38 86 ILE A C 1
ATOM 647 O O . ILE A 1 86 ? 3.912 -18.797 -11.141 1 98.38 86 ILE A O 1
ATOM 651 N N . ASP A 1 87 ? 3.688 -18.219 -13.289 1 98.38 87 ASP A N 1
ATOM 652 C CA . ASP A 1 87 ? 4.867 -18.969 -13.719 1 98.38 87 ASP A CA 1
ATOM 653 C C . ASP A 1 87 ? 6.129 -18.422 -13.055 1 98.38 87 ASP A C 1
ATOM 655 O O . ASP A 1 87 ? 6.965 -19.188 -12.562 1 98.38 87 ASP A O 1
ATOM 659 N N . ARG A 1 88 ? 6.262 -17.141 -13.078 1 98.56 88 ARG A N 1
ATOM 660 C CA . ARG A 1 88 ? 7.434 -16.5 -12.492 1 98.56 88 ARG A CA 1
ATOM 661 C C . ARG A 1 88 ? 7.574 -16.859 -11.016 1 98.56 88 ARG A C 1
ATOM 663 O O . ARG A 1 88 ? 8.656 -17.25 -10.57 1 98.56 88 ARG A O 1
ATOM 670 N N . LEU A 1 89 ? 6.508 -16.703 -10.258 1 98.75 89 LEU A N 1
ATOM 671 C CA . LEU A 1 89 ? 6.551 -16.984 -8.828 1 98.75 89 LEU A CA 1
ATOM 672 C C . LEU A 1 89 ? 6.805 -18.453 -8.562 1 98.75 89 LEU A C 1
ATOM 674 O O . LEU A 1 89 ? 7.5 -18.812 -7.605 1 98.75 89 LEU A O 1
ATOM 678 N N . ALA A 1 90 ? 6.23 -19.312 -9.406 1 98.56 90 ALA A N 1
ATOM 679 C CA . ALA A 1 90 ? 6.465 -20.75 -9.281 1 98.56 90 ALA A CA 1
ATOM 680 C C . ALA A 1 90 ? 7.93 -21.078 -9.539 1 98.56 90 ALA A C 1
ATOM 682 O O . ALA A 1 90 ? 8.555 -21.797 -8.742 1 98.56 90 ALA A O 1
ATOM 683 N N . VAL A 1 91 ? 8.492 -20.594 -10.633 1 98.31 91 VAL A N 1
ATOM 684 C CA . VAL A 1 91 ? 9.867 -20.875 -11.031 1 98.31 91 VAL A CA 1
ATOM 685 C C . VAL A 1 91 ? 10.828 -20.375 -9.945 1 98.31 91 VAL A C 1
ATOM 687 O O . VAL A 1 91 ? 11.836 -21.031 -9.656 1 98.31 91 VAL A O 1
ATOM 690 N N . GLU A 1 92 ? 10.461 -19.297 -9.328 1 98.5 92 GLU A N 1
ATOM 691 C CA . GLU A 1 92 ? 11.312 -18.703 -8.297 1 98.5 92 GLU A CA 1
ATOM 692 C C . GLU A 1 92 ? 11.023 -19.312 -6.93 1 98.5 92 GLU A C 1
ATOM 694 O O . GLU A 1 92 ? 11.602 -18.906 -5.922 1 98.5 92 GLU A O 1
ATOM 699 N N . ARG A 1 93 ? 10.07 -20.203 -6.832 1 98.44 93 ARG A N 1
ATOM 700 C CA . ARG A 1 93 ? 9.703 -20.953 -5.633 1 98.44 93 ARG A CA 1
ATOM 701 C C . ARG A 1 93 ? 9.234 -20.016 -4.523 1 98.44 93 ARG A C 1
ATOM 703 O O . ARG A 1 93 ? 9.555 -20.219 -3.354 1 98.44 93 ARG A O 1
ATOM 710 N N . VAL A 1 94 ? 8.57 -19.031 -4.922 1 98.62 94 VAL A N 1
ATOM 711 C CA . VAL A 1 94 ? 7.961 -18.125 -3.955 1 98.62 94 VAL A CA 1
ATOM 712 C C . VAL A 1 94 ? 6.797 -18.828 -3.258 1 98.62 94 VAL A C 1
ATOM 714 O O . VAL A 1 94 ? 6.066 -19.609 -3.879 1 98.62 94 VAL A O 1
ATOM 717 N N . THR A 1 95 ? 6.582 -18.484 -1.95 1 98.25 95 THR A N 1
ATOM 718 C CA . THR A 1 95 ? 5.547 -19.172 -1.178 1 98.25 95 THR A CA 1
ATOM 719 C C . THR A 1 95 ? 4.473 -18.172 -0.736 1 98.25 95 THR A C 1
ATOM 721 O O . THR A 1 95 ? 4.68 -16.969 -0.783 1 98.25 95 THR A O 1
ATOM 724 N N . ASN A 1 96 ? 3.312 -18.703 -0.419 1 96.56 96 ASN A N 1
ATOM 725 C CA . ASN A 1 96 ? 2.326 -17.938 0.328 1 96.56 96 ASN A CA 1
ATOM 726 C C . ASN A 1 96 ? 2.617 -17.953 1.826 1 96.56 96 ASN A C 1
ATOM 728 O O . ASN A 1 96 ? 3.666 -18.438 2.254 1 96.56 96 ASN A O 1
ATOM 732 N N . ARG A 1 97 ? 1.753 -17.422 2.615 1 92.5 97 ARG A N 1
ATOM 733 C CA . ARG A 1 97 ? 1.967 -17.266 4.051 1 92.5 97 ARG A CA 1
ATOM 734 C C . ARG A 1 97 ? 2.037 -18.625 4.742 1 92.5 97 ARG A C 1
ATOM 736 O O . ARG A 1 97 ? 2.662 -18.75 5.793 1 92.5 97 ARG A O 1
ATOM 743 N N . GLU A 1 98 ? 1.404 -19.594 4.148 1 93.75 98 GLU A N 1
ATOM 744 C CA . GLU A 1 98 ? 1.377 -20.938 4.723 1 93.75 98 GLU A CA 1
ATOM 745 C C . GLU A 1 98 ? 2.617 -21.734 4.328 1 93.75 98 GLU A C 1
ATOM 747 O O . GLU A 1 98 ? 2.785 -22.875 4.75 1 93.75 98 GLU A O 1
ATOM 752 N N . GLY A 1 99 ? 3.414 -21.188 3.566 1 96 99 GLY A N 1
ATOM 753 C CA . GLY A 1 99 ? 4.648 -21.844 3.174 1 96 99 GLY A CA 1
ATOM 754 C C . GLY A 1 99 ? 4.5 -22.703 1.926 1 96 99 GLY A C 1
ATOM 755 O O . GLY A 1 99 ? 5.418 -23.438 1.557 1 96 99 GLY A O 1
ATOM 756 N N . GLN A 1 100 ? 3.361 -22.594 1.299 1 97.31 100 GLN A N 1
ATOM 757 C CA . GLN A 1 100 ? 3.137 -23.344 0.072 1 97.31 100 GLN A CA 1
ATOM 758 C C . GLN A 1 100 ? 3.658 -22.594 -1.146 1 97.31 100 GLN A C 1
ATOM 760 O O . GLN A 1 100 ? 3.363 -21.406 -1.318 1 97.31 100 GLN A O 1
ATOM 765 N N . THR A 1 101 ? 4.375 -23.312 -1.989 1 98.19 101 THR A N 1
ATOM 766 C CA . THR A 1 101 ? 4.887 -22.688 -3.207 1 98.19 101 THR A CA 1
ATOM 767 C C . THR A 1 101 ? 3.74 -22.297 -4.133 1 98.19 101 THR A C 1
ATOM 769 O O . THR A 1 101 ? 2.785 -23.047 -4.309 1 98.19 101 THR A O 1
ATOM 772 N N . ILE A 1 102 ? 3.898 -21.188 -4.746 1 98.31 102 ILE A N 1
ATOM 773 C CA . ILE A 1 102 ? 2.873 -20.672 -5.652 1 98.31 102 ILE A CA 1
ATOM 774 C C . ILE A 1 102 ? 2.793 -21.562 -6.891 1 98.31 102 ILE A C 1
ATOM 776 O O . ILE A 1 102 ? 3.82 -21.984 -7.426 1 98.31 102 ILE A O 1
ATOM 780 N N . ALA A 1 103 ? 1.599 -21.797 -7.316 1 97.31 103 ALA A N 1
ATOM 781 C CA . ALA A 1 103 ? 1.271 -22.547 -8.531 1 97.31 103 ALA A CA 1
ATOM 782 C C . ALA A 1 103 ? -0.105 -22.156 -9.062 1 97.31 103 ALA A C 1
ATOM 784 O O . ALA A 1 103 ? -0.745 -21.25 -8.531 1 97.31 103 ALA A O 1
ATOM 785 N N . ARG A 1 104 ? -0.493 -22.766 -10.125 1 95.25 104 ARG A N 1
ATOM 786 C CA . ARG A 1 104 ? -1.765 -22.438 -10.758 1 95.25 104 ARG A CA 1
ATOM 787 C C . ARG A 1 104 ? -2.928 -22.641 -9.789 1 95.25 104 ARG A C 1
ATOM 789 O O . ARG A 1 104 ? -3.908 -21.891 -9.82 1 95.25 104 ARG A O 1
ATOM 796 N N . ASP A 1 105 ? -2.797 -23.625 -8.938 1 93.94 105 ASP A N 1
ATOM 797 C CA . ASP A 1 105 ? -3.895 -23.922 -8.023 1 93.94 105 ASP A CA 1
ATOM 798 C C . ASP A 1 105 ? -3.879 -22.984 -6.824 1 93.94 105 ASP A C 1
ATOM 800 O O . ASP A 1 105 ? -4.73 -23.094 -5.938 1 93.94 105 ASP A O 1
ATOM 804 N N . SER A 1 106 ? -2.957 -22.094 -6.746 1 96.56 106 SER A N 1
ATOM 805 C CA . SER A 1 106 ? -2.889 -21.094 -5.688 1 96.56 106 SER A CA 1
ATOM 806 C C . SER A 1 106 ? -3.805 -19.922 -5.984 1 96.56 106 SER A C 1
ATOM 808 O O . SER A 1 106 ? -3.973 -19.031 -5.145 1 96.56 106 SER A O 1
ATOM 810 N N . VAL A 1 107 ? -4.402 -19.906 -7.168 1 97.06 107 VAL A N 1
ATOM 811 C CA . VAL A 1 107 ? -5.223 -18.766 -7.59 1 97.06 107 VAL A CA 1
ATOM 812 C C . VAL A 1 107 ? -6.551 -18.781 -6.84 1 97.06 107 VAL A C 1
ATOM 814 O O . VAL A 1 107 ? -7.207 -19.828 -6.746 1 97.06 107 VAL A O 1
ATOM 817 N N . HIS A 1 108 ? -6.863 -17.641 -6.324 1 94.62 108 HIS A N 1
ATOM 818 C CA . HIS A 1 108 ? -8.164 -17.469 -5.695 1 94.62 108 HIS A CA 1
ATOM 819 C C . HIS A 1 108 ? -9.125 -16.719 -6.617 1 94.62 108 HIS A C 1
ATOM 821 O O . HIS A 1 108 ? -8.797 -15.641 -7.121 1 94.62 108 HIS A O 1
ATOM 827 N N . ASP A 1 109 ? -10.242 -17.281 -6.77 1 93.5 109 ASP A N 1
ATOM 828 C CA . ASP A 1 109 ? -11.312 -16.672 -7.555 1 93.5 109 ASP A CA 1
ATOM 829 C C . ASP A 1 109 ? -12.258 -15.875 -6.664 1 93.5 109 ASP A C 1
ATOM 831 O O . ASP A 1 109 ? -13.016 -16.453 -5.875 1 93.5 109 ASP A O 1
ATOM 835 N N . HIS A 1 110 ? -12.258 -14.562 -6.883 1 88.5 110 HIS A N 1
ATOM 836 C CA . HIS A 1 110 ? -13.125 -13.688 -6.109 1 88.5 110 HIS A CA 1
ATOM 837 C C . HIS A 1 110 ? -14.352 -13.273 -6.918 1 88.5 110 HIS A C 1
ATOM 839 O O . HIS A 1 110 ? -14.945 -12.227 -6.66 1 88.5 110 HIS A O 1
ATOM 845 N N . ARG A 1 111 ? -14.695 -13.984 -7.961 1 84.12 111 ARG A N 1
ATOM 846 C CA . ARG A 1 111 ? -15.852 -13.836 -8.836 1 84.12 111 ARG A CA 1
ATOM 847 C C . ARG A 1 111 ? -15.609 -12.75 -9.883 1 84.12 111 ARG A C 1
ATOM 849 O O . ARG A 1 111 ? -15.922 -12.938 -11.055 1 84.12 111 ARG A O 1
ATOM 856 N N . PHE A 1 112 ? -15.102 -11.625 -9.484 1 88.31 112 PHE A N 1
ATOM 857 C CA . PHE A 1 112 ? -14.93 -10.617 -10.523 1 88.31 112 PHE A CA 1
ATOM 858 C C . PHE A 1 112 ? -13.461 -10.258 -10.695 1 88.31 112 PHE A C 1
ATOM 860 O O . PHE A 1 112 ? -13.102 -9.531 -11.625 1 88.31 112 PHE A O 1
ATOM 867 N N . PHE A 1 113 ? -12.703 -10.789 -9.867 1 93.88 113 PHE A N 1
ATOM 868 C CA . PHE A 1 113 ? -11.266 -10.711 -10.102 1 93.88 113 PHE A CA 1
ATOM 869 C C . PHE A 1 113 ? -10.562 -11.953 -9.555 1 93.88 113 PHE A C 1
ATOM 871 O O . PHE A 1 113 ? -11.148 -12.719 -8.781 1 93.88 113 PHE A O 1
ATOM 878 N N . CYS A 1 114 ? -9.398 -12.242 -9.969 1 96.5 114 CYS A N 1
ATOM 879 C CA . CYS A 1 114 ? -8.531 -13.312 -9.477 1 96.5 114 CYS A CA 1
ATOM 880 C C . CYS A 1 114 ? -7.344 -12.742 -8.703 1 96.5 114 CYS A C 1
ATOM 882 O O . CYS A 1 114 ? -6.879 -11.641 -9 1 96.5 114 CYS A O 1
ATOM 884 N N . ALA A 1 115 ? -6.941 -13.516 -7.758 1 97.19 115 ALA A N 1
ATOM 885 C CA . ALA A 1 115 ? -5.82 -13.07 -6.941 1 97.19 115 ALA A CA 1
ATOM 886 C C . ALA A 1 115 ? -4.836 -14.203 -6.684 1 97.19 115 ALA A C 1
ATOM 888 O O . ALA A 1 115 ? -5.238 -15.367 -6.57 1 97.19 115 ALA A O 1
ATOM 889 N N . LEU A 1 116 ? -3.639 -13.867 -6.609 1 97.31 116 LEU A N 1
ATOM 890 C CA . LEU A 1 116 ? -2.523 -14.703 -6.172 1 97.31 116 LEU A CA 1
ATOM 891 C C . LEU A 1 116 ? -1.803 -14.062 -4.988 1 97.31 116 LEU A C 1
ATOM 893 O O . LEU A 1 116 ? -1.226 -12.984 -5.117 1 97.31 116 LEU A O 1
ATOM 897 N N . SER A 1 117 ? -1.841 -14.727 -3.84 1 97.44 117 SER A N 1
ATOM 898 C CA . SER A 1 117 ? -1.217 -14.18 -2.639 1 97.44 117 SER A CA 1
ATOM 899 C C . SER A 1 117 ? 0.131 -14.844 -2.369 1 97.44 117 SER A C 1
ATOM 901 O O . SER A 1 117 ? 0.265 -16.062 -2.486 1 97.44 117 SER A O 1
ATOM 903 N N . PHE A 1 118 ? 1.112 -14.039 -1.993 1 97.5 118 PHE A N 1
ATOM 904 C CA . PHE A 1 118 ? 2.441 -14.555 -1.689 1 97.5 118 PHE A CA 1
ATOM 905 C C . PHE A 1 118 ? 3.162 -13.648 -0.699 1 97.5 118 PHE A C 1
ATOM 907 O O . PHE A 1 118 ? 2.646 -12.594 -0.329 1 97.5 118 PHE A O 1
ATOM 914 N N . VAL A 1 119 ? 4.324 -14.109 -0.208 1 96.31 119 VAL A N 1
ATOM 915 C CA . VAL A 1 119 ? 5.141 -13.312 0.705 1 96.31 119 VAL A CA 1
ATOM 916 C C . VAL A 1 119 ? 6.57 -13.227 0.176 1 96.31 119 VAL A C 1
ATOM 918 O O . VAL A 1 119 ? 7.035 -14.125 -0.525 1 96.31 119 VAL A O 1
ATOM 921 N N . ASP A 1 120 ? 7.188 -12.125 0.459 1 95.69 120 ASP A N 1
ATOM 922 C CA . ASP A 1 120 ? 8.617 -12.062 0.19 1 95.69 120 ASP A CA 1
ATOM 923 C C . ASP A 1 120 ? 9.414 -12.844 1.237 1 95.69 120 ASP A C 1
ATOM 925 O O . ASP A 1 120 ? 8.836 -13.383 2.184 1 95.69 120 ASP A O 1
ATOM 929 N N . PRO A 1 121 ? 10.742 -12.984 1.096 1 94.06 121 PRO A N 1
ATOM 930 C CA . PRO A 1 121 ? 11.555 -13.75 2.043 1 94.06 121 PRO A CA 1
ATOM 931 C C . PRO A 1 121 ? 11.555 -13.148 3.445 1 94.06 121 PRO A C 1
ATOM 933 O O . PRO A 1 121 ? 12.016 -13.781 4.395 1 94.06 121 PRO A O 1
ATOM 936 N N . PHE A 1 122 ? 11.047 -11.992 3.629 1 91.69 122 PHE A N 1
ATOM 937 C CA . PHE A 1 122 ? 11.078 -11.266 4.895 1 91.69 122 PHE A CA 1
ATOM 938 C C . PHE A 1 122 ? 9.703 -11.273 5.551 1 91.69 122 PHE A C 1
ATOM 940 O O . PHE A 1 122 ? 9.516 -10.711 6.633 1 91.69 122 PHE A O 1
ATOM 947 N N . GLY A 1 123 ? 8.75 -11.836 4.832 1 91.5 123 GLY A N 1
ATOM 948 C CA . GLY A 1 123 ? 7.422 -12.008 5.406 1 91.5 123 GLY A CA 1
ATOM 949 C C . GLY A 1 123 ? 6.445 -10.93 4.984 1 91.5 123 GLY A C 1
ATOM 950 O O . GLY A 1 123 ? 5.301 -10.906 5.441 1 91.5 123 GLY A O 1
ATOM 951 N N . ASN A 1 124 ? 6.809 -9.977 4.176 1 93.69 124 ASN A N 1
ATOM 952 C CA . ASN A 1 124 ? 5.875 -8.977 3.672 1 93.69 124 ASN A CA 1
ATOM 953 C C . ASN A 1 124 ? 4.871 -9.586 2.697 1 93.69 124 ASN A C 1
ATOM 955 O O . ASN A 1 124 ? 5.258 -10.227 1.72 1 93.69 124 ASN A O 1
ATOM 959 N N . PRO A 1 125 ? 3.602 -9.383 2.916 1 95.12 125 PRO A N 1
ATOM 960 C CA . PRO A 1 125 ? 2.58 -10.016 2.078 1 95.12 125 PRO A CA 1
ATOM 961 C C . PRO A 1 125 ? 2.211 -9.18 0.859 1 95.12 125 PRO A C 1
ATOM 963 O O . PRO A 1 125 ? 2.09 -7.953 0.963 1 95.12 125 PRO A O 1
ATOM 966 N N . TYR A 1 126 ? 2.01 -9.875 -0.271 1 97.12 126 TYR A N 1
ATOM 967 C CA . TYR A 1 126 ? 1.615 -9.242 -1.525 1 97.12 126 TYR A CA 1
ATOM 968 C C . TYR A 1 126 ? 0.524 -10.047 -2.221 1 97.12 126 TYR A C 1
ATOM 970 O O . TYR A 1 126 ? 0.273 -11.195 -1.867 1 97.12 126 TYR A O 1
ATOM 978 N N . GLU A 1 127 ? -0.102 -9.367 -3.172 1 98.19 127 GLU A N 1
ATOM 979 C CA . GLU A 1 127 ? -1.006 -10.016 -4.113 1 98.19 127 GLU A CA 1
ATOM 980 C C . GLU A 1 127 ? -0.758 -9.539 -5.539 1 98.19 127 GLU A C 1
ATOM 982 O O . GLU A 1 127 ? -0.399 -8.375 -5.758 1 98.19 127 GLU A O 1
ATOM 987 N N . ILE A 1 128 ? -0.927 -10.438 -6.414 1 98.56 128 ILE A N 1
ATOM 988 C CA . ILE A 1 128 ? -1.177 -10.062 -7.801 1 98.56 128 ILE A CA 1
ATOM 989 C C . ILE A 1 128 ? -2.65 -10.281 -8.141 1 98.56 128 ILE A C 1
ATOM 991 O O . ILE A 1 128 ? -3.193 -11.367 -7.898 1 98.56 128 ILE A O 1
ATOM 995 N N . VAL A 1 129 ? -3.275 -9.258 -8.68 1 98 129 VAL A N 1
ATOM 996 C CA . VAL A 1 129 ? -4.699 -9.375 -8.984 1 98 129 VAL A CA 1
ATOM 997 C C . VAL A 1 129 ? -4.945 -9.023 -10.453 1 98 129 VAL A C 1
ATOM 999 O O . VAL A 1 129 ? -4.172 -8.281 -11.055 1 98 129 VAL A O 1
ATOM 1002 N N . SER A 1 130 ? -6.031 -9.57 -11 1 98.31 130 SER A N 1
ATOM 1003 C CA . SER A 1 130 ? -6.469 -9.258 -12.359 1 98.31 130 SER A CA 1
ATOM 1004 C C . SER A 1 130 ? -7.988 -9.258 -12.461 1 98.31 130 SER A C 1
ATOM 1006 O O . SER A 1 130 ? -8.656 -10.117 -11.891 1 98.31 130 SER A O 1
ATOM 1008 N N . TYR A 1 131 ? -8.453 -8.312 -13.203 1 96.75 131 TYR A N 1
ATOM 1009 C CA . TYR A 1 131 ? -9.891 -8.188 -13.406 1 96.75 131 TYR A CA 1
ATOM 1010 C C . TYR A 1 131 ? -10.312 -8.797 -14.742 1 96.75 131 TYR A C 1
ATOM 1012 O O . TYR A 1 131 ? -11.477 -8.703 -15.133 1 96.75 131 TYR A O 1
ATOM 1020 N N . ASP A 1 132 ? -9.359 -9.305 -15.469 1 97.69 132 ASP A N 1
ATOM 1021 C CA . ASP A 1 132 ? -9.711 -10.102 -16.641 1 97.69 132 ASP A CA 1
ATOM 1022 C C . ASP A 1 132 ? -10.25 -11.469 -16.234 1 97.69 132 ASP A C 1
ATOM 1024 O O . ASP A 1 132 ? -9.742 -12.5 -16.688 1 97.69 132 ASP A O 1
ATOM 1028 N N . HIS A 1 133 ? -11.25 -11.398 -15.5 1 95.75 133 HIS A N 1
ATOM 1029 C CA . HIS A 1 133 ? -11.766 -12.539 -14.758 1 95.75 133 HIS A CA 1
ATOM 1030 C C . HIS A 1 133 ? -12.297 -13.617 -15.703 1 95.75 133 HIS A C 1
ATOM 1032 O O . HIS A 1 133 ? -11.867 -14.766 -15.648 1 95.75 133 HIS A O 1
ATOM 1038 N N . THR A 1 134 ? -13.188 -13.273 -16.578 1 94.94 134 THR A N 1
ATOM 1039 C CA . THR A 1 134 ? -13.797 -14.242 -17.484 1 94.94 134 THR A CA 1
ATOM 1040 C C . THR A 1 134 ? -12.734 -14.953 -18.312 1 94.94 134 THR A C 1
ATOM 1042 O O . THR A 1 134 ? -12.781 -16.172 -18.484 1 94.94 134 THR A O 1
ATOM 1045 N N . TRP A 1 135 ? -11.859 -14.188 -18.797 1 96.31 135 TRP A N 1
ATOM 1046 C CA . TRP A 1 135 ? -10.773 -14.75 -19.594 1 96.31 135 TRP A CA 1
ATOM 1047 C C . TRP A 1 135 ? -9.922 -15.703 -18.766 1 96.31 135 TRP A C 1
ATOM 1049 O O . TRP A 1 135 ? -9.609 -16.812 -19.219 1 96.31 135 TRP A O 1
ATOM 1059 N N . LEU A 1 136 ? -9.578 -15.328 -17.562 1 97 136 LEU A N 1
ATOM 1060 C CA . LEU A 1 136 ? -8.727 -16.125 -16.688 1 97 136 LEU A CA 1
ATOM 1061 C C . LEU A 1 136 ? -9.445 -17.406 -16.266 1 97 136 LEU A C 1
ATOM 1063 O O . LEU A 1 136 ? -8.812 -18.469 -16.125 1 97 136 LEU A O 1
ATOM 1067 N N . VAL A 1 137 ? -10.703 -17.297 -15.961 1 94.38 137 VAL A N 1
ATOM 1068 C CA . VAL A 1 137 ? -11.484 -18.469 -15.594 1 94.38 137 VAL A CA 1
ATOM 1069 C C . VAL A 1 137 ? -11.391 -19.516 -16.703 1 94.38 137 VAL A C 1
ATOM 1071 O O . VAL A 1 137 ? -11.219 -20.703 -16.438 1 94.38 137 VAL A O 1
ATOM 1074 N N . GLY A 1 138 ? -11.5 -19.094 -17.859 1 93.81 138 GLY A N 1
ATOM 1075 C CA . GLY A 1 138 ? -11.367 -20 -18.984 1 93.81 138 GLY A CA 1
ATOM 1076 C C . GLY A 1 138 ? -9.969 -20.578 -19.109 1 93.81 138 GLY A C 1
ATOM 1077 O O . GLY A 1 138 ? -9.82 -21.797 -19.297 1 93.81 138 GLY A O 1
ATOM 1078 N N . LYS A 1 139 ? -8.969 -19.781 -19 1 94.88 139 LYS A N 1
ATOM 1079 C CA . LYS A 1 139 ? -7.582 -20.188 -19.188 1 94.88 139 LYS A CA 1
ATOM 1080 C C . LYS A 1 139 ? -7.125 -21.125 -18.078 1 94.88 139 LYS A C 1
ATOM 1082 O O . LYS A 1 139 ? -6.355 -22.062 -18.312 1 94.88 139 LYS A O 1
ATOM 1087 N N . LEU A 1 140 ? -7.641 -20.859 -16.859 1 94.94 140 LEU A N 1
ATOM 1088 C CA . LEU A 1 140 ? -7.148 -21.594 -15.688 1 94.94 140 LEU A CA 1
ATOM 1089 C C . LEU A 1 140 ? -8.133 -22.672 -15.266 1 94.94 140 LEU A C 1
ATOM 1091 O O . LEU A 1 140 ? -7.867 -23.422 -14.328 1 94.94 140 LEU A O 1
ATOM 1095 N N . LYS A 1 141 ? -9.258 -22.766 -15.977 1 90.69 141 LYS A N 1
ATOM 1096 C CA . LYS A 1 141 ? -10.297 -23.719 -15.648 1 90.69 141 LYS A CA 1
ATOM 1097 C C . LYS A 1 141 ? -10.703 -23.609 -14.18 1 90.69 141 LYS A C 1
ATOM 1099 O O . LYS A 1 141 ? -10.75 -24.625 -13.469 1 90.69 141 LYS A O 1
ATOM 1104 N N . LEU A 1 142 ? -10.695 -22.312 -13.727 1 85.5 142 LEU A N 1
ATOM 1105 C CA . LEU A 1 142 ? -11.07 -22.047 -12.336 1 85.5 142 LEU A CA 1
ATOM 1106 C C . LEU A 1 142 ? -12.508 -22.484 -12.07 1 85.5 142 LEU A C 1
ATOM 1108 O O . LEU A 1 142 ? -13.391 -22.266 -12.914 1 85.5 142 LEU A O 1
ATOM 1112 N N . GLY A 1 143 ? -12.727 -23.688 -11.805 1 66.25 143 GLY A N 1
ATOM 1113 C CA . GLY A 1 143 ? -14.078 -24.141 -11.531 1 66.25 143 GLY A CA 1
ATOM 1114 C C . GLY A 1 143 ? -14.719 -23.438 -10.352 1 66.25 143 GLY A C 1
ATOM 1115 O O . GLY A 1 143 ? -14.031 -22.766 -9.57 1 66.25 143 GLY A O 1
ATOM 1116 N N . GLY A 1 144 ? -15.961 -23.141 -10.242 1 56.28 144 GLY A N 1
ATOM 1117 C CA . GLY A 1 144 ? -16.953 -22.531 -9.375 1 56.28 144 GLY A CA 1
ATOM 1118 C C . GLY A 1 144 ? -16.531 -22.484 -7.918 1 56.28 144 GLY A C 1
ATOM 1119 O O . GLY A 1 144 ? -17.359 -22.266 -7.031 1 56.28 144 GLY A O 1
ATOM 1120 N N . GLN A 1 145 ? -15.422 -23.094 -7.551 1 47.56 145 GLN A N 1
ATOM 1121 C CA . GLN A 1 145 ? -15.297 -23.047 -6.098 1 47.56 145 GLN A CA 1
ATOM 1122 C C . GLN A 1 145 ? -14.852 -21.656 -5.633 1 47.56 145 GLN A C 1
ATOM 1124 O O . GLN A 1 145 ? -13.766 -21.203 -5.992 1 47.56 145 GLN A O 1
ATOM 1129 N N . LEU A 1 146 ? -15.734 -20.75 -5.461 1 49.09 146 LEU A N 1
ATOM 1130 C CA . LEU A 1 146 ? -15.555 -19.438 -4.852 1 49.09 146 LEU A CA 1
ATOM 1131 C C . LEU A 1 146 ? -14.656 -19.531 -3.625 1 49.09 146 LEU A C 1
ATOM 1133 O O . LEU A 1 146 ? -14.805 -20.438 -2.803 1 49.09 146 LEU A O 1
ATOM 1137 N N . ALA A 1 147 ? -13.414 -19.156 -3.703 1 44.84 147 ALA A N 1
ATOM 1138 C CA . ALA A 1 147 ? -12.648 -19.094 -2.459 1 44.84 147 ALA A CA 1
ATOM 1139 C C . ALA A 1 147 ? -13.5 -18.531 -1.323 1 44.84 147 ALA A C 1
ATOM 1141 O O . ALA A 1 147 ? -14.141 -17.484 -1.48 1 44.84 147 ALA A O 1
ATOM 1142 N N . VAL A 1 148 ? -14 -19.359 -0.403 1 35.81 148 VAL A N 1
ATOM 1143 C CA . VAL A 1 148 ? -14.703 -18.875 0.785 1 35.81 148 VAL A CA 1
ATOM 1144 C C . VAL A 1 148 ? -13.742 -18.109 1.68 1 35.81 148 VAL A C 1
ATOM 1146 O O . VAL A 1 148 ? -12.539 -18.391 1.706 1 35.81 148 VAL A O 1
ATOM 1149 N N . MET B 1 1 ? 8.656 -6.965 -20.984 1 79.31 1 MET B N 1
ATOM 1150 C CA . MET B 1 1 ? 9.102 -7.449 -19.688 1 79.31 1 MET B CA 1
ATOM 1151 C C . MET B 1 1 ? 7.938 -7.496 -18.703 1 79.31 1 MET B C 1
ATOM 1153 O O . MET B 1 1 ? 7.062 -6.633 -18.719 1 79.31 1 MET B O 1
ATOM 1157 N N . LEU B 1 2 ? 7.836 -8.617 -17.953 1 93.12 2 LEU B N 1
ATOM 1158 C CA . LEU B 1 2 ? 6.777 -8.812 -16.969 1 93.12 2 LEU B CA 1
ATOM 1159 C C . LEU B 1 2 ? 6.746 -7.668 -15.969 1 93.12 2 LEU B C 1
ATOM 1161 O O . LEU B 1 2 ? 7.789 -7.262 -15.453 1 93.12 2 LEU B O 1
ATOM 1165 N N . SER B 1 3 ? 5.555 -7.121 -15.828 1 91.94 3 SER B N 1
ATOM 1166 C CA . SER B 1 3 ? 5.457 -5.945 -14.969 1 91.94 3 SER B CA 1
ATOM 1167 C C . SER B 1 3 ? 4.309 -6.082 -13.969 1 91.94 3 SER B C 1
ATOM 1169 O O . SER B 1 3 ? 3.338 -6.797 -14.234 1 91.94 3 SER B O 1
ATOM 1171 N N . LEU B 1 4 ? 4.32 -5.387 -12.836 1 96.12 4 LEU B N 1
ATOM 1172 C CA . LEU B 1 4 ? 3.293 -5.395 -11.805 1 96.12 4 LEU B CA 1
ATOM 1173 C C . LEU B 1 4 ? 2.172 -4.418 -12.141 1 96.12 4 LEU B C 1
ATOM 1175 O O . LEU B 1 4 ? 1.105 -4.453 -11.523 1 96.12 4 LEU B O 1
ATOM 1179 N N . GLY B 1 5 ? 2.24 -3.623 -13.18 1 94.19 5 GLY B N 1
ATOM 1180 C CA . GLY B 1 5 ? 1.236 -2.623 -13.508 1 94.19 5 GLY B CA 1
ATOM 1181 C C . GLY B 1 5 ? 1.232 -1.447 -12.547 1 94.19 5 GLY B C 1
ATOM 1182 O O . GLY B 1 5 ? 2.066 -0.547 -12.656 1 94.19 5 GLY B O 1
ATOM 1183 N N . LYS B 1 6 ? 0.3 -1.409 -11.57 1 96.62 6 LYS B N 1
ATOM 1184 C CA . LYS B 1 6 ? 0.206 -0.409 -10.508 1 96.62 6 LYS B CA 1
ATOM 1185 C C . LYS B 1 6 ? -0.332 -1.022 -9.219 1 96.62 6 LYS B C 1
ATOM 1187 O O . LYS B 1 6 ? -0.725 -2.191 -9.203 1 96.62 6 LYS B O 1
ATOM 1192 N N . ILE B 1 7 ? -0.287 -0.3 -8.18 1 97.56 7 ILE B N 1
ATOM 1193 C CA . ILE B 1 7 ? -0.896 -0.728 -6.922 1 97.56 7 ILE B CA 1
ATOM 1194 C C . ILE B 1 7 ? -2.416 -0.636 -7.027 1 97.56 7 ILE B C 1
ATOM 1196 O O . ILE B 1 7 ? -2.957 0.41 -7.398 1 97.56 7 ILE B O 1
ATOM 1200 N N . ASP B 1 8 ? -3.041 -1.739 -6.836 1 96.75 8 ASP B N 1
ATOM 1201 C CA . ASP B 1 8 ? -4.496 -1.785 -6.953 1 96.75 8 ASP B CA 1
ATOM 1202 C C . ASP B 1 8 ? -5.164 -1.391 -5.641 1 96.75 8 ASP B C 1
ATOM 1204 O O . ASP B 1 8 ? -6.043 -0.525 -5.617 1 96.75 8 ASP B O 1
ATOM 1208 N N . HIS B 1 9 ? -4.816 -2.07 -4.602 1 96.62 9 HIS B N 1
ATOM 1209 C CA . HIS B 1 9 ? -5.367 -1.792 -3.279 1 96.62 9 HIS B CA 1
ATOM 1210 C C . HIS B 1 9 ? -4.434 -2.283 -2.178 1 96.62 9 HIS B C 1
ATOM 1212 O O . HIS B 1 9 ? -3.504 -3.051 -2.443 1 96.62 9 HIS B O 1
ATOM 1218 N N . ILE B 1 10 ? -4.691 -1.813 -1.015 1 96.25 10 ILE B N 1
ATOM 1219 C CA . ILE B 1 10 ? -3.953 -2.221 0.176 1 96.25 10 ILE B CA 1
ATOM 1220 C C . ILE B 1 10 ? -4.922 -2.783 1.215 1 96.25 10 ILE B C 1
ATOM 1222 O O . ILE B 1 10 ? -5.957 -2.178 1.497 1 96.25 10 ILE B O 1
ATOM 1226 N N . HIS B 1 11 ? -4.5 -3.93 1.779 1 94.06 11 HIS B N 1
ATOM 1227 C CA . HIS B 1 11 ? -5.281 -4.496 2.871 1 94.06 11 HIS B CA 1
ATOM 1228 C C . HIS B 1 11 ? -4.918 -3.854 4.203 1 94.06 11 HIS B C 1
ATOM 1230 O O . HIS B 1 11 ? -3.734 -3.701 4.523 1 94.06 11 HIS B O 1
ATOM 1236 N N . ILE B 1 12 ? -5.93 -3.527 4.926 1 92.44 12 ILE B N 1
ATOM 1237 C CA . ILE B 1 12 ? -5.695 -3.051 6.285 1 92.44 12 ILE B CA 1
ATOM 1238 C C . ILE B 1 12 ? -6.676 -3.725 7.242 1 92.44 12 ILE B C 1
ATOM 1240 O O . ILE B 1 12 ? -7.754 -4.164 6.832 1 92.44 12 ILE B O 1
ATOM 1244 N N . ARG B 1 13 ? -6.25 -3.791 8.477 1 91.88 13 ARG B N 1
ATOM 1245 C CA . ARG B 1 13 ? -7.09 -4.383 9.508 1 91.88 13 ARG B CA 1
ATOM 1246 C C . ARG B 1 13 ? -7.543 -3.33 10.516 1 91.88 13 ARG B C 1
ATOM 1248 O O . ARG B 1 13 ? -6.777 -2.434 10.875 1 91.88 13 ARG B O 1
ATOM 1255 N N . VAL B 1 14 ? -8.727 -3.518 10.914 1 92.12 14 VAL B N 1
ATOM 1256 C CA . VAL B 1 14 ? -9.312 -2.613 11.898 1 92.12 14 VAL B CA 1
ATOM 1257 C C . VAL B 1 14 ? -10.07 -3.416 12.945 1 92.12 14 VAL B C 1
ATOM 1259 O O . VAL B 1 14 ? -10.438 -4.57 12.711 1 92.12 14 VAL B O 1
ATOM 1262 N N . LYS B 1 15 ? -10.328 -2.857 14.078 1 91.25 15 LYS B N 1
ATOM 1263 C CA . LYS B 1 15 ? -11.023 -3.545 15.164 1 91.25 15 LYS B CA 1
ATOM 1264 C C . LYS B 1 15 ? -12.531 -3.539 14.93 1 91.25 15 LYS B C 1
ATOM 1266 O O . LYS B 1 15 ? -13.242 -4.441 15.383 1 91.25 15 LYS B O 1
ATOM 1271 N N . ASP B 1 16 ? -13.047 -2.523 14.266 1 92.12 16 ASP B N 1
ATOM 1272 C CA . ASP B 1 16 ? -14.469 -2.35 13.992 1 92.12 16 ASP B CA 1
ATOM 1273 C C . ASP B 1 16 ? -14.688 -1.665 12.641 1 92.12 16 ASP B C 1
ATOM 1275 O O . ASP B 1 16 ? -14.391 -0.48 12.484 1 92.12 16 ASP B O 1
ATOM 1279 N N . VAL B 1 17 ? -15.289 -2.348 11.742 1 93 17 VAL B N 1
ATOM 1280 C CA . VAL B 1 17 ? -15.406 -1.873 10.367 1 93 17 VAL B CA 1
ATOM 1281 C C . VAL B 1 17 ? -16.359 -0.681 10.32 1 93 17 VAL B C 1
ATOM 1283 O O . VAL B 1 17 ? -16.109 0.297 9.609 1 93 17 VAL B O 1
ATOM 1286 N N . ALA B 1 18 ? -17.469 -0.773 11.039 1 93.19 18 ALA B N 1
ATOM 1287 C CA . ALA B 1 18 ? -18.438 0.315 11.016 1 93.19 18 ALA B CA 1
ATOM 1288 C C . ALA B 1 18 ? -17.797 1.628 11.469 1 93.19 18 ALA B C 1
ATOM 1290 O O . ALA B 1 18 ? -18 2.668 10.836 1 93.19 18 ALA B O 1
ATOM 1291 N N . THR B 1 19 ? -17.078 1.598 12.57 1 95.06 19 THR B N 1
ATOM 1292 C CA . THR B 1 19 ? -16.375 2.775 13.062 1 95.06 19 THR B CA 1
ATOM 1293 C C . THR B 1 19 ? -15.32 3.244 12.055 1 95.06 19 THR B C 1
ATOM 1295 O O . THR B 1 19 ? -15.164 4.445 11.836 1 95.06 19 THR B O 1
ATOM 1298 N N . ALA B 1 20 ? -14.648 2.287 11.43 1 95.12 20 ALA B N 1
ATOM 1299 C CA . ALA B 1 20 ? -13.625 2.613 10.445 1 95.12 20 ALA B CA 1
ATOM 1300 C C . ALA B 1 20 ? -14.227 3.33 9.242 1 95.12 20 ALA B C 1
ATOM 1302 O O . ALA B 1 20 ? -13.688 4.336 8.773 1 95.12 20 ALA B O 1
ATOM 1303 N N . LEU B 1 21 ? -15.297 2.82 8.773 1 95.31 21 LEU B N 1
ATOM 1304 C CA . LEU B 1 21 ? -15.945 3.416 7.6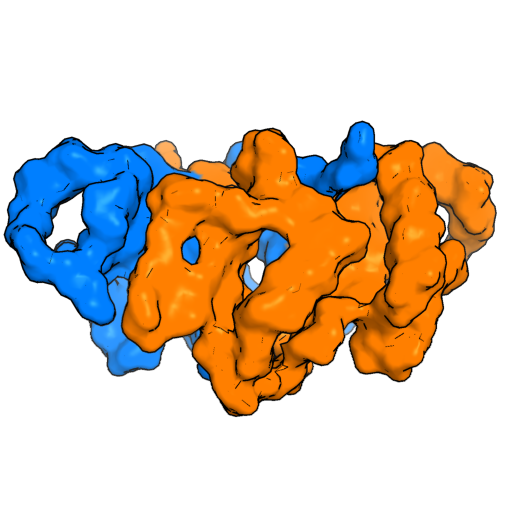05 1 95.31 21 LEU B CA 1
ATOM 1305 C C . LEU B 1 21 ? -16.281 4.883 7.863 1 95.31 21 LEU B C 1
ATOM 1307 O O . LEU B 1 21 ? -16.047 5.734 7.004 1 95.31 21 LEU B O 1
ATOM 1311 N N . LYS B 1 22 ? -16.797 5.199 9.023 1 97.38 22 LYS B N 1
ATOM 1312 C CA . LYS B 1 22 ? -17.141 6.57 9.383 1 97.38 22 LYS B CA 1
ATOM 1313 C C . LYS B 1 22 ? -15.906 7.461 9.43 1 97.38 22 LYS B C 1
ATOM 1315 O O . LYS B 1 22 ? -15.914 8.578 8.914 1 97.38 22 LYS B O 1
ATOM 1320 N N . TRP B 1 23 ? -14.867 6.949 10.023 1 97.94 23 TRP B N 1
ATOM 1321 C CA . TRP B 1 23 ? -13.656 7.75 10.141 1 97.94 23 TRP B CA 1
ATOM 1322 C C . TRP B 1 23 ? -13.039 8.008 8.766 1 97.94 23 TRP B C 1
ATOM 1324 O O . TRP B 1 23 ? -12.68 9.141 8.445 1 97.94 23 TRP B O 1
ATOM 1334 N N . TYR B 1 24 ? -12.859 6.996 7.969 1 98 24 TYR B N 1
ATOM 1335 C CA . TYR B 1 24 ? -12.188 7.105 6.68 1 98 24 TYR B CA 1
ATOM 1336 C C . TYR B 1 24 ? -12.961 8.016 5.734 1 98 24 TYR B C 1
ATOM 1338 O O . TYR B 1 24 ? -12.367 8.742 4.934 1 98 24 TYR B O 1
ATOM 1346 N N . GLN B 1 25 ? -14.258 7.938 5.809 1 97.25 25 GLN B N 1
ATOM 1347 C CA . GLN B 1 25 ? -15.055 8.844 4.996 1 97.25 25 GLN B CA 1
ATOM 1348 C C . GLN B 1 25 ? -14.898 10.289 5.457 1 97.25 25 GLN B C 1
ATOM 1350 O O . GLN B 1 25 ? -14.633 11.18 4.645 1 97.25 25 GLN B O 1
ATOM 1355 N N . ARG B 1 26 ? -15.039 10.5 6.719 1 97.62 26 ARG B N 1
ATOM 1356 C CA . ARG B 1 26 ? -15 11.852 7.281 1 97.62 26 ARG B CA 1
ATOM 1357 C C . ARG B 1 26 ? -13.609 12.469 7.125 1 97.62 26 ARG B C 1
ATOM 1359 O O . ARG B 1 26 ? -13.484 13.633 6.734 1 97.62 26 ARG B O 1
ATOM 1366 N N . VAL B 1 27 ? -12.594 11.695 7.395 1 98.44 27 VAL B N 1
ATOM 1367 C CA . VAL B 1 27 ? -11.258 12.266 7.52 1 98.44 27 VAL B CA 1
ATOM 1368 C C . VAL B 1 27 ? -10.539 12.188 6.18 1 98.44 27 VAL B C 1
ATOM 1370 O O . VAL B 1 27 ? -9.938 13.172 5.73 1 98.44 27 VAL B O 1
ATOM 1373 N N . LEU B 1 28 ? -10.641 11.039 5.48 1 98.31 28 LEU B N 1
ATOM 1374 C CA . LEU B 1 28 ? -9.82 10.844 4.293 1 98.31 28 LEU B CA 1
ATOM 1375 C C . LEU B 1 28 ? -10.672 10.906 3.027 1 98.31 28 LEU B C 1
ATOM 1377 O O . LEU B 1 28 ? -10.148 10.844 1.915 1 98.31 28 LEU B O 1
ATOM 1381 N N . GLY B 1 29 ? -11.961 10.992 3.137 1 97.44 29 GLY B N 1
ATOM 1382 C CA . GLY B 1 29 ? -12.852 11.102 1.989 1 97.44 29 GLY B CA 1
ATOM 1383 C C . GLY B 1 29 ? -13 9.797 1.225 1 97.44 29 GLY B C 1
ATOM 1384 O O . GLY B 1 29 ? -13.297 9.805 0.028 1 97.44 29 GLY B O 1
ATOM 1385 N N . LEU B 1 30 ? -12.742 8.695 1.885 1 97.5 30 LEU 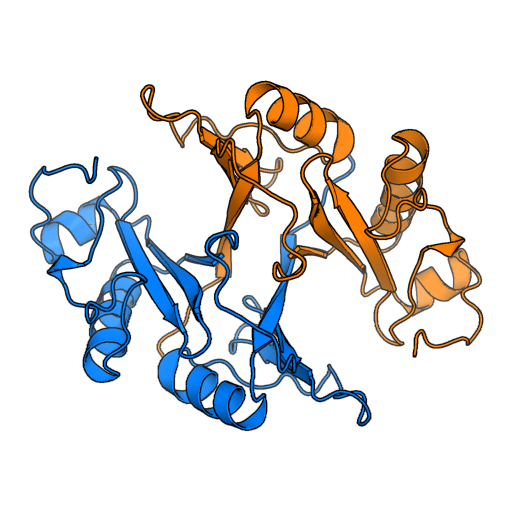B N 1
ATOM 1386 C CA . LEU B 1 30 ? -12.891 7.391 1.25 1 97.5 30 LEU B CA 1
ATOM 1387 C C . LEU B 1 30 ? -14.273 6.809 1.505 1 97.5 30 LEU B C 1
ATOM 1389 O O . LEU B 1 30 ? -14.797 6.902 2.619 1 97.5 30 LEU B O 1
ATOM 1393 N N . ALA B 1 31 ? -14.797 6.266 0.476 1 95.19 31 ALA B N 1
ATOM 1394 C CA . ALA B 1 31 ? -16.141 5.699 0.575 1 95.19 31 ALA B CA 1
ATOM 1395 C C . ALA B 1 31 ? -16.172 4.262 0.058 1 95.19 31 ALA B C 1
ATOM 1397 O O . ALA B 1 31 ? -15.32 3.865 -0.735 1 95.19 31 ALA B O 1
ATOM 1398 N N . PRO B 1 32 ? -17.141 3.463 0.527 1 93.75 32 PRO B N 1
ATOM 1399 C CA . PRO B 1 32 ? -17.234 2.082 0.049 1 93.75 32 PRO B CA 1
ATOM 1400 C C . PRO B 1 32 ? -17.438 1.994 -1.461 1 93.75 32 PRO B C 1
ATOM 1402 O O . PRO B 1 32 ? -18.203 2.787 -2.031 1 93.75 32 PRO B O 1
ATOM 1405 N N . ASP B 1 33 ? -16.703 1.16 -2.016 1 90.31 33 ASP B N 1
ATOM 1406 C CA . ASP B 1 33 ? -16.891 0.792 -3.416 1 90.31 33 ASP B CA 1
ATOM 1407 C C . ASP B 1 33 ? -17.938 -0.31 -3.559 1 90.31 33 ASP B C 1
ATOM 1409 O O . ASP B 1 33 ? -17.703 -1.453 -3.162 1 90.31 33 ASP B O 1
ATOM 1413 N N . ALA B 1 34 ? -18.969 -0.124 -4.188 1 81.94 34 ALA B N 1
ATOM 1414 C CA . ALA B 1 34 ? -20.141 -1.008 -4.242 1 81.94 34 ALA B CA 1
ATOM 1415 C C . ALA B 1 34 ? -19.828 -2.258 -5.062 1 81.94 34 ALA B C 1
ATOM 1417 O O . ALA B 1 34 ? -20.547 -3.262 -4.961 1 81.94 34 ALA B O 1
ATOM 1418 N N . ARG B 1 35 ? -18.844 -2.209 -5.895 1 79.44 35 ARG B N 1
ATOM 1419 C CA . ARG B 1 35 ? -18.5 -3.373 -6.703 1 79.44 35 ARG B CA 1
ATOM 1420 C C . ARG B 1 35 ? -17.984 -4.512 -5.828 1 79.44 35 ARG B C 1
ATOM 1422 O O . ARG B 1 35 ? -18.016 -5.676 -6.238 1 79.44 35 ARG B O 1
ATOM 1429 N N . TYR B 1 36 ? -17.375 -4.109 -4.738 1 80.06 36 TYR B N 1
ATOM 1430 C CA . TYR B 1 36 ? -16.797 -5.102 -3.834 1 80.06 36 TYR B CA 1
ATOM 1431 C C . TYR B 1 36 ? -17.781 -5.438 -2.709 1 80.06 36 TYR B C 1
ATOM 1433 O O . TYR B 1 36 ? -18.172 -4.555 -1.944 1 80.06 36 TYR B O 1
ATOM 1441 N N . LYS B 1 37 ? -18.578 -6.355 -3.002 1 62.47 37 LYS B N 1
ATOM 1442 C CA . LYS B 1 37 ? -19.594 -6.707 -2.029 1 62.47 37 LYS B CA 1
ATOM 1443 C C . LYS B 1 37 ? -18.984 -7.32 -0.774 1 62.47 37 LYS B C 1
ATOM 1445 O O . LYS B 1 37 ? -18.016 -8.078 -0.859 1 62.47 37 LYS B O 1
ATOM 1450 N N . THR B 1 38 ? -19.391 -6.715 0.33 1 59.22 38 THR B N 1
ATOM 1451 C CA . THR B 1 38 ? -19.062 -7.25 1.646 1 59.22 38 THR B CA 1
ATOM 1452 C C . THR B 1 38 ? -19.5 -8.711 1.76 1 59.22 38 THR B C 1
ATOM 1454 O O . THR B 1 38 ? -20.5 -9.109 1.183 1 59.22 38 THR B O 1
ATOM 1457 N N . ASP B 1 39 ? -18.516 -9.625 1.904 1 53.75 39 ASP B N 1
ATOM 1458 C CA . ASP B 1 39 ? -18.969 -10.992 2.146 1 53.75 39 ASP B CA 1
ATOM 1459 C C . ASP B 1 39 ? -19.688 -11.109 3.484 1 53.75 39 ASP B C 1
ATOM 1461 O O . ASP B 1 39 ? -19.359 -10.406 4.441 1 53.75 39 ASP B O 1
ATOM 1465 N N . GLY B 1 40 ? -20.969 -10.945 3.475 1 51.28 40 GLY B N 1
ATOM 1466 C CA . GLY B 1 40 ? -21.875 -11.086 4.609 1 51.28 40 GLY B CA 1
ATOM 1467 C C . GLY B 1 40 ? -21.219 -11.773 5.797 1 51.28 40 GLY B C 1
ATOM 1468 O O . GLY B 1 40 ? -21.562 -11.492 6.945 1 51.28 40 GLY B O 1
ATOM 1469 N N . ALA B 1 41 ? -20.266 -12.758 5.621 1 51.97 41 ALA B N 1
ATOM 1470 C CA . ALA B 1 41 ? -19.734 -13.516 6.75 1 51.97 41 ALA B CA 1
ATOM 1471 C C . ALA B 1 41 ? -18.594 -12.766 7.426 1 51.97 41 ALA B C 1
ATOM 1473 O O . ALA B 1 41 ? -18.344 -12.945 8.617 1 51.97 41 ALA B O 1
ATOM 1474 N N . HIS B 1 42 ? -17.844 -12.008 6.664 1 62.91 42 HIS B N 1
ATOM 1475 C CA . HIS B 1 42 ? -16.766 -11.211 7.242 1 62.91 42 HIS B CA 1
ATOM 1476 C C . HIS B 1 42 ? -17.016 -9.719 7.043 1 62.91 42 HIS B C 1
ATOM 1478 O O . HIS B 1 42 ? -17.5 -9.305 5.992 1 62.91 42 HIS B O 1
ATOM 1484 N N . ASN B 1 43 ? -16.906 -9.141 8.141 1 82.25 43 ASN B N 1
ATOM 1485 C CA . ASN B 1 43 ? -17.094 -7.695 8.031 1 82.25 43 ASN B CA 1
ATOM 1486 C C . ASN B 1 43 ? -15.914 -7.039 7.312 1 82.25 43 ASN B C 1
ATOM 1488 O O . ASN B 1 43 ? -14.82 -6.934 7.867 1 82.25 43 ASN B O 1
ATOM 1492 N N . ASN B 1 44 ? -16.047 -6.887 6.082 1 89.25 44 ASN B N 1
ATOM 1493 C CA . ASN B 1 44 ? -15.047 -6.25 5.234 1 89.25 44 ASN B CA 1
ATOM 1494 C C . ASN B 1 44 ? -15.672 -5.215 4.305 1 89.25 44 ASN B C 1
ATOM 1496 O O . ASN B 1 44 ? -16.891 -5.145 4.18 1 89.25 44 ASN B O 1
ATOM 1500 N N . ALA B 1 45 ? -14.844 -4.41 3.801 1 92.56 45 ALA B N 1
ATOM 1501 C CA . ALA B 1 45 ? -15.258 -3.4 2.828 1 92.56 45 ALA B CA 1
ATOM 1502 C C . ALA B 1 45 ? -14.07 -2.936 1.987 1 92.56 45 ALA B C 1
ATOM 1504 O O . ALA B 1 45 ? -12.93 -2.959 2.449 1 92.56 45 ALA B O 1
ATOM 1505 N N . MET B 1 46 ? -14.383 -2.588 0.77 1 94.88 46 MET B N 1
ATOM 1506 C CA . MET B 1 46 ? -13.422 -1.876 -0.063 1 94.88 46 MET B CA 1
ATOM 1507 C C . MET B 1 46 ? -13.719 -0.381 -0.085 1 94.88 46 MET B C 1
ATOM 1509 O O . MET B 1 46 ? -14.797 0.035 -0.513 1 94.88 46 MET B O 1
ATOM 1513 N N . LEU B 1 47 ? -12.797 0.379 0.379 1 96.38 47 LEU B N 1
ATOM 1514 C CA . LEU B 1 47 ? -12.914 1.833 0.345 1 96.38 47 LEU B CA 1
ATOM 1515 C C . LEU B 1 47 ? -12.156 2.41 -0.847 1 96.38 47 LEU B C 1
ATOM 1517 O O . LEU B 1 47 ? -11.07 1.933 -1.191 1 96.38 47 LEU B O 1
ATOM 1521 N N . ALA B 1 48 ? -12.719 3.482 -1.39 1 96.81 48 ALA B N 1
ATOM 1522 C CA . ALA B 1 48 ? -12.055 4.145 -2.508 1 96.81 48 ALA B CA 1
ATOM 1523 C C . ALA B 1 48 ? -12.297 5.652 -2.477 1 96.81 48 ALA B C 1
ATOM 1525 O O . ALA B 1 48 ? -13.289 6.113 -1.904 1 96.81 48 ALA B O 1
ATOM 1526 N N . ASN B 1 49 ? -11.297 6.34 -3.027 1 96.56 49 ASN B N 1
ATOM 1527 C CA . ASN B 1 49 ? -11.586 7.738 -3.318 1 96.56 49 ASN B CA 1
ATOM 1528 C C . ASN B 1 49 ? -12.414 7.887 -4.594 1 96.56 49 ASN B C 1
ATOM 1530 O O . ASN B 1 49 ? -12.648 6.902 -5.301 1 96.56 49 ASN B O 1
ATOM 1534 N N . ALA B 1 50 ? -12.789 9.094 -4.922 1 93.81 50 ALA B N 1
ATOM 1535 C CA . ALA B 1 50 ? -13.711 9.336 -6.027 1 93.81 50 ALA B CA 1
ATOM 1536 C C . ALA B 1 50 ? -13.102 8.898 -7.355 1 93.81 50 ALA B C 1
ATOM 1538 O O . ALA B 1 50 ? -13.805 8.375 -8.227 1 93.81 50 ALA B O 1
ATOM 1539 N N . SER B 1 51 ? -11.812 9.07 -7.543 1 94 51 SER B N 1
ATOM 1540 C CA . SER B 1 51 ? -11.156 8.742 -8.797 1 94 51 SER B CA 1
ATOM 1541 C C . SER B 1 51 ? -10.875 7.246 -8.906 1 94 51 SER B C 1
ATOM 1543 O O . SER B 1 51 ? -10.539 6.746 -9.977 1 94 51 SER B O 1
ATOM 1545 N N . GLY B 1 52 ? -10.93 6.543 -7.777 1 94.25 52 GLY B N 1
ATOM 1546 C CA . GLY B 1 52 ? -10.625 5.121 -7.77 1 94.25 52 GLY B CA 1
ATOM 1547 C C . GLY B 1 52 ? -9.141 4.828 -7.75 1 94.25 52 GLY B C 1
ATOM 1548 O O . GLY B 1 52 ? -8.727 3.678 -7.898 1 94.25 52 GLY B O 1
ATOM 1549 N N . ASN B 1 53 ? -8.328 5.832 -7.562 1 95.25 53 ASN B N 1
ATOM 1550 C CA . ASN B 1 53 ? -6.879 5.664 -7.59 1 95.25 53 ASN B CA 1
ATOM 1551 C C . ASN B 1 53 ? -6.336 5.234 -6.23 1 95.25 53 ASN B C 1
ATOM 1553 O O . ASN B 1 53 ? -5.176 4.836 -6.117 1 95.25 53 ASN B O 1
ATOM 1557 N N . VAL B 1 54 ? -7.121 5.352 -5.23 1 97.31 54 VAL B N 1
ATOM 1558 C CA . VAL B 1 54 ? -6.816 4.871 -3.889 1 97.31 54 VAL B CA 1
ATOM 1559 C C . VAL B 1 54 ? -7.883 3.873 -3.441 1 97.31 54 VAL B C 1
ATOM 1561 O O . VAL B 1 54 ? -9.07 4.195 -3.418 1 97.31 54 VAL B O 1
ATOM 1564 N N . ARG B 1 55 ? -7.422 2.713 -3.096 1 96.75 55 ARG B N 1
ATOM 1565 C CA . ARG B 1 55 ? -8.328 1.693 -2.586 1 96.75 55 ARG B CA 1
ATOM 1566 C C . ARG B 1 55 ? -7.738 0.992 -1.367 1 96.75 55 ARG B C 1
ATOM 1568 O O . ARG B 1 55 ? -6.574 0.584 -1.384 1 96.75 55 ARG B O 1
ATOM 1575 N N . LEU B 1 56 ? -8.508 0.889 -0.357 1 96.25 56 LEU B N 1
ATOM 1576 C CA . LEU B 1 56 ? -8.18 0.147 0.857 1 96.25 56 LEU B CA 1
ATOM 1577 C C . LEU B 1 56 ? -9.188 -0.972 1.097 1 96.25 56 LEU B C 1
ATOM 1579 O O . LEU B 1 56 ? -10.391 -0.721 1.183 1 96.25 56 LEU B O 1
ATOM 1583 N N . ALA B 1 57 ? -8.68 -2.166 1.159 1 94.88 57 ALA B N 1
ATOM 1584 C CA . ALA B 1 57 ? -9.508 -3.291 1.584 1 94.88 57 ALA B CA 1
ATOM 1585 C C . ALA B 1 57 ? -9.461 -3.465 3.1 1 94.88 57 ALA B C 1
ATOM 1587 O O . ALA B 1 57 ? -8.461 -3.92 3.648 1 94.88 57 ALA B O 1
ATOM 1588 N N . ILE B 1 58 ? -10.531 -3.162 3.758 1 93.5 58 ILE B N 1
ATOM 1589 C CA . ILE B 1 58 ? -10.547 -3.191 5.215 1 93.5 58 ILE B CA 1
ATOM 1590 C C . ILE B 1 58 ? -11.211 -4.477 5.699 1 93.5 58 ILE B C 1
ATOM 1592 O O . ILE B 1 58 ? -12.211 -4.918 5.125 1 93.5 58 ILE B O 1
ATOM 1596 N N . SER B 1 59 ? -10.617 -5.066 6.633 1 91.5 59 SER B N 1
ATOM 1597 C CA . SER B 1 59 ? -11.18 -6.25 7.273 1 91.5 59 SER B CA 1
ATOM 1598 C C . SER B 1 59 ? -11.148 -6.121 8.797 1 91.5 59 SER B C 1
ATOM 1600 O O . SER B 1 59 ? -10.227 -5.531 9.359 1 91.5 59 SER B O 1
ATOM 1602 N N . GLU B 1 60 ? -12.133 -6.75 9.359 1 91.31 60 GLU B N 1
ATOM 1603 C CA . GLU B 1 60 ? -12.242 -6.707 10.812 1 91.31 60 GLU B CA 1
ATOM 1604 C C . GLU B 1 60 ? -11.375 -7.777 11.469 1 91.31 60 GLU B C 1
ATOM 1606 O O . GLU B 1 60 ? -11.398 -8.938 11.055 1 91.31 60 GLU B O 1
ATOM 1611 N N . ASP B 1 61 ? -10.625 -7.266 12.359 1 87.06 61 ASP B N 1
ATOM 1612 C CA . ASP B 1 61 ? -9.781 -8.125 13.188 1 87.06 61 ASP B CA 1
ATOM 1613 C C . ASP B 1 61 ? -9.742 -7.629 14.633 1 87.06 61 ASP B C 1
ATOM 1615 O O . ASP B 1 61 ? -9.094 -6.621 14.93 1 87.06 61 ASP B O 1
ATOM 1619 N N . ALA B 1 62 ? -10.367 -8.414 15.43 1 78.38 62 ALA B N 1
ATOM 1620 C CA . ALA B 1 62 ? -10.508 -8.016 16.828 1 78.38 62 ALA B CA 1
ATOM 1621 C C . ALA B 1 62 ? -9.141 -7.879 17.5 1 78.38 62 ALA B C 1
ATOM 1623 O O . ALA B 1 62 ? -8.984 -7.129 18.453 1 78.38 62 ALA B O 1
ATOM 1624 N N . GLU B 1 63 ? -8.203 -8.586 16.969 1 78 63 GLU B N 1
ATOM 1625 C CA . GLU B 1 63 ? -6.875 -8.586 17.562 1 78 63 GLU B CA 1
ATOM 1626 C C . GLU B 1 63 ? -5.949 -7.605 16.844 1 78 63 GLU B C 1
ATOM 1628 O O . GLU B 1 63 ? -4.75 -7.551 17.141 1 78 63 GLU B O 1
ATOM 1633 N N . ALA B 1 64 ? -6.645 -6.938 15.906 1 68.81 64 ALA B N 1
ATOM 1634 C CA . ALA B 1 64 ? -5.828 -5.973 15.172 1 68.81 64 ALA B CA 1
ATOM 1635 C C . ALA B 1 64 ? -5.176 -4.977 16.125 1 68.81 64 ALA B C 1
ATOM 1637 O O . ALA B 1 64 ? -5.859 -4.32 16.922 1 68.81 64 ALA B O 1
ATOM 1638 N N . ALA B 1 65 ? -3.842 -5.164 16.328 1 65.19 65 ALA B N 1
ATOM 1639 C CA . ALA B 1 65 ? -3.062 -4.203 17.109 1 65.19 65 ALA B CA 1
ATOM 1640 C C . ALA B 1 65 ? -2.109 -3.418 16.203 1 65.19 65 ALA B C 1
ATOM 1642 O O . ALA B 1 65 ? -1.65 -3.926 15.18 1 65.19 65 ALA B O 1
ATOM 1643 N N . PRO B 1 66 ? -2.109 -2.17 16.594 1 61.66 66 PRO B N 1
ATOM 1644 C CA . PRO B 1 66 ? -1.075 -1.425 15.875 1 61.66 66 PRO B CA 1
ATOM 1645 C C . PRO B 1 66 ? 0.271 -2.146 15.859 1 61.66 66 PRO B C 1
ATOM 1647 O O . PRO B 1 66 ? 0.667 -2.742 16.859 1 61.66 66 PRO B O 1
ATOM 1650 N N . SER B 1 67 ? 0.559 -2.631 14.68 1 59.78 67 SER B N 1
ATOM 1651 C CA . SER B 1 67 ? 1.897 -3.211 14.672 1 59.78 67 SER B CA 1
ATOM 1652 C C . SER B 1 67 ? 2.936 -2.205 14.188 1 59.78 67 SER B C 1
ATOM 1654 O O . SER B 1 67 ? 2.707 -1.495 13.203 1 59.78 67 SER B O 1
ATOM 1656 N N . ASP B 1 68 ? 3.928 -2.006 14.984 1 60.69 68 ASP B N 1
ATOM 1657 C CA . ASP B 1 68 ? 5.09 -1.222 14.578 1 60.69 68 ASP B CA 1
ATOM 1658 C C . ASP B 1 68 ? 5.668 -1.734 13.266 1 60.69 68 ASP B C 1
ATOM 1660 O O . ASP B 1 68 ? 6.434 -1.03 12.602 1 60.69 68 ASP B O 1
ATOM 1664 N N . ALA B 1 69 ? 5.211 -2.867 12.953 1 61.53 69 ALA B N 1
ATOM 1665 C CA . ALA B 1 69 ? 5.848 -3.525 11.82 1 61.53 69 ALA B CA 1
ATOM 1666 C C . ALA B 1 69 ? 5.195 -3.109 10.508 1 61.53 69 ALA B C 1
ATOM 1668 O O . ALA B 1 69 ? 5.766 -3.307 9.43 1 61.53 69 ALA B O 1
ATOM 1669 N N . GLN B 1 70 ? 4.109 -2.488 10.688 1 71.06 70 GLN B N 1
ATOM 1670 C CA . GLN B 1 70 ? 3.424 -2.127 9.445 1 71.06 70 GLN B CA 1
ATOM 1671 C C . GLN B 1 70 ? 4.039 -0.875 8.828 1 71.06 70 GLN B C 1
ATOM 1673 O O . GLN B 1 70 ? 4.246 0.127 9.516 1 71.06 70 GLN B O 1
ATOM 1678 N N . GLY B 1 71 ? 4.371 -1.02 7.652 1 85.44 71 GLY B N 1
ATOM 1679 C CA . GLY B 1 71 ? 4.863 0.135 6.918 1 85.44 71 GLY B CA 1
ATOM 1680 C C . GLY B 1 71 ? 3.76 1.085 6.492 1 85.44 71 GLY B C 1
ATOM 1681 O O . GLY B 1 71 ? 2.633 0.659 6.234 1 85.44 71 GLY B O 1
ATOM 1682 N N . ALA B 1 72 ? 4.074 2.289 6.395 1 93.38 72 ALA B N 1
ATOM 1683 C CA . ALA B 1 72 ? 3.102 3.324 6.059 1 93.38 72 ALA B CA 1
ATOM 1684 C C . ALA B 1 72 ? 2.738 3.275 4.578 1 93.38 72 ALA B C 1
ATOM 1686 O O . ALA B 1 72 ? 3.572 2.922 3.738 1 93.38 72 ALA B O 1
ATOM 1687 N N . VAL B 1 73 ? 1.514 3.611 4.309 1 96.62 73 VAL B N 1
ATOM 1688 C CA . VAL B 1 73 ? 1.05 3.877 2.951 1 96.62 73 VAL B CA 1
ATOM 1689 C C . VAL B 1 73 ? 1.107 5.379 2.67 1 96.62 73 VAL B C 1
ATOM 1691 O O . VAL B 1 73 ? 0.529 6.176 3.41 1 96.62 73 VAL B O 1
ATOM 1694 N N . ALA B 1 74 ? 1.759 5.727 1.607 1 97.69 74 ALA B N 1
ATOM 1695 C CA . ALA B 1 74 ? 1.905 7.141 1.268 1 97.69 74 ALA B CA 1
ATOM 1696 C C . ALA B 1 74 ? 0.991 7.523 0.107 1 97.69 74 ALA B C 1
ATOM 1698 O O . ALA B 1 74 ? 1.006 6.875 -0.942 1 97.69 74 ALA B O 1
ATOM 1699 N N . PHE B 1 75 ? 0.267 8.578 0.312 1 98.5 75 PHE B N 1
ATOM 1700 C CA . PHE B 1 75 ? -0.581 9.148 -0.726 1 98.5 75 PHE B CA 1
ATOM 1701 C C . PHE B 1 75 ? 0.026 10.438 -1.265 1 98.5 75 PHE B C 1
ATOM 1703 O O . PHE B 1 75 ? 0.411 11.32 -0.494 1 98.5 75 PHE B O 1
ATOM 1710 N N . VAL B 1 76 ? 0.046 10.562 -2.574 1 98.06 76 VAL B N 1
ATOM 1711 C CA . VAL B 1 76 ? 0.681 11.75 -3.146 1 98.06 76 VAL B CA 1
ATOM 1712 C C . VAL B 1 76 ? -0.386 12.766 -3.539 1 98.06 76 VAL B C 1
ATOM 1714 O O . VAL B 1 76 ? -1.443 12.398 -4.059 1 98.06 76 VAL B O 1
ATOM 1717 N N . VAL B 1 77 ? -0.113 14.016 -3.281 1 98.25 77 VAL B N 1
ATOM 1718 C CA . VAL B 1 77 ? -0.986 15.125 -3.654 1 98.25 77 VAL B CA 1
ATOM 1719 C C . VAL B 1 77 ? -0.145 16.312 -4.133 1 98.25 77 VAL B C 1
ATOM 1721 O O . VAL B 1 77 ? 1.081 16.297 -4 1 98.25 77 VAL B O 1
ATOM 1724 N N . GLY B 1 78 ? -0.789 17.25 -4.758 1 97.75 78 GLY B N 1
ATOM 1725 C CA . GLY B 1 78 ? -0.122 18.5 -5.094 1 97.75 78 GLY B CA 1
ATOM 1726 C C . GLY B 1 78 ? 0.105 19.391 -3.893 1 97.75 78 GLY B C 1
ATOM 1727 O O . GLY B 1 78 ? -0.418 19.141 -2.809 1 97.75 78 GLY B O 1
ATOM 1728 N N . GLY B 1 79 ? 0.838 20.469 -4.121 1 97.69 79 GLY B N 1
ATOM 1729 C CA . GLY B 1 79 ? 1.223 21.375 -3.057 1 97.69 79 GLY B CA 1
ATOM 1730 C C . GLY B 1 79 ? 0.035 21.969 -2.322 1 97.69 79 GLY B C 1
ATOM 1731 O O . GLY B 1 79 ? -0.012 21.953 -1.09 1 97.69 79 GLY B O 1
ATOM 1732 N N . GLN B 1 80 ? -0.914 22.484 -3.072 1 97.75 80 GLN B N 1
ATOM 1733 C CA . GLN B 1 80 ? -2.072 23.109 -2.439 1 97.75 80 GLN B CA 1
ATOM 1734 C C . GLN B 1 80 ? -2.865 22.094 -1.623 1 97.75 80 GLN B C 1
ATOM 1736 O O . GLN B 1 80 ? -3.271 22.375 -0.494 1 97.75 80 GLN B O 1
ATOM 1741 N N . ASP B 1 81 ? -3.098 20.953 -2.176 1 98.19 81 ASP B N 1
ATOM 1742 C CA . ASP B 1 81 ? -3.807 19.906 -1.451 1 98.19 81 ASP B CA 1
ATOM 1743 C C . ASP B 1 81 ? -3.043 19.5 -0.194 1 98.19 81 ASP B C 1
ATOM 1745 O O . ASP B 1 81 ? -3.65 19.156 0.824 1 98.19 81 ASP B O 1
ATOM 1749 N N . PHE B 1 82 ? -1.764 19.484 -0.291 1 98.5 82 PHE B N 1
ATOM 1750 C CA . PHE B 1 82 ? -0.941 19.156 0.867 1 98.5 82 PHE B CA 1
ATOM 1751 C C . PHE B 1 82 ? -1.244 20.094 2.031 1 98.5 82 PHE B C 1
ATOM 1753 O O . PHE B 1 82 ? -1.445 19.641 3.16 1 98.5 82 PHE B O 1
ATOM 1760 N N . LEU B 1 83 ? -1.325 21.375 1.747 1 98.12 83 LEU B N 1
ATOM 1761 C CA . LEU B 1 83 ? -1.665 22.344 2.783 1 98.12 83 LEU B CA 1
ATOM 1762 C C . LEU B 1 83 ? -3.061 22.078 3.338 1 98.12 83 LEU B C 1
ATOM 1764 O O . LEU B 1 83 ? -3.277 22.156 4.547 1 98.12 83 LEU B O 1
ATOM 1768 N N . GLU B 1 84 ? -3.939 21.766 2.475 1 98.5 84 GLU B N 1
ATOM 1769 C CA . GLU B 1 84 ? -5.312 21.5 2.9 1 98.5 84 GLU B CA 1
ATOM 1770 C C . GLU B 1 84 ? -5.391 20.25 3.762 1 98.5 84 GLU B C 1
ATOM 1772 O O . GLU B 1 84 ? -6.211 20.172 4.676 1 98.5 84 GLU B O 1
ATOM 1777 N N . TRP B 1 85 ? -4.543 19.312 3.473 1 98.69 85 TRP B N 1
ATOM 1778 C CA . TRP B 1 85 ? -4.52 18.094 4.273 1 98.69 85 TRP B CA 1
ATOM 1779 C C . TRP B 1 85 ? -3.971 18.359 5.668 1 98.69 85 TRP B C 1
ATOM 1781 O O . TRP B 1 85 ? -4.43 17.781 6.652 1 98.69 85 TRP B O 1
ATOM 1791 N N . ILE B 1 86 ? -2.926 19.188 5.758 1 98.38 86 ILE B N 1
ATOM 1792 C CA . ILE B 1 86 ? -2.465 19.594 7.082 1 98.38 86 ILE B CA 1
ATOM 1793 C C . ILE B 1 86 ? -3.645 20.109 7.906 1 98.38 86 ILE B C 1
ATOM 1795 O O . ILE B 1 86 ? -3.861 19.656 9.039 1 98.38 86 ILE B O 1
ATOM 1799 N N . ASP B 1 87 ? -4.402 20.969 7.316 1 98.31 87 ASP B N 1
ATOM 1800 C CA . ASP B 1 87 ? -5.523 21.594 8.016 1 98.31 87 ASP B CA 1
ATOM 1801 C C . ASP B 1 87 ? -6.59 20.562 8.367 1 98.31 87 ASP B C 1
ATOM 1803 O O . ASP B 1 87 ? -7.105 20.547 9.484 1 98.31 87 ASP B O 1
ATOM 1807 N N . ARG B 1 88 ? -6.914 19.75 7.422 1 98.56 88 ARG B N 1
ATOM 1808 C CA . ARG B 1 88 ? -7.93 18.734 7.629 1 98.56 88 ARG B CA 1
ATOM 1809 C C . ARG B 1 88 ? -7.547 17.812 8.781 1 98.56 88 ARG B C 1
ATOM 1811 O O . ARG B 1 88 ? -8.359 17.547 9.672 1 98.56 88 ARG B O 1
ATOM 1818 N N . LEU B 1 89 ? -6.332 17.297 8.773 1 98.75 89 LEU B N 1
ATOM 1819 C CA . LEU B 1 89 ? -5.883 16.359 9.805 1 98.75 89 LEU B CA 1
ATOM 1820 C C . LEU B 1 89 ? -5.816 17.062 11.164 1 98.75 89 LEU B C 1
ATOM 1822 O O . LEU B 1 89 ? -6.121 16.453 12.195 1 98.75 89 LEU B O 1
ATOM 1826 N N . ALA B 1 90 ? -5.422 18.328 11.148 1 98.56 90 ALA B N 1
ATOM 1827 C CA . ALA B 1 90 ? -5.387 19.094 12.383 1 98.56 90 ALA B CA 1
ATOM 1828 C C . ALA B 1 90 ? -6.789 19.281 12.961 1 98.56 90 ALA B C 1
ATOM 1830 O O . ALA B 1 90 ? -7.02 19.031 14.141 1 98.56 90 ALA B O 1
ATOM 1831 N N . VAL B 1 91 ? -7.73 19.719 12.133 1 98.25 91 VAL B N 1
ATOM 1832 C CA . VAL B 1 91 ? -9.102 19.984 12.547 1 98.25 91 VAL B CA 1
ATOM 1833 C C . VAL B 1 91 ? -9.742 18.703 13.086 1 98.25 91 VAL B C 1
ATOM 1835 O O . VAL B 1 91 ? -10.5 18.75 14.062 1 98.25 91 VAL B O 1
ATOM 1838 N N . GLU B 1 92 ? -9.375 17.609 12.484 1 98.5 92 GLU B N 1
ATOM 1839 C CA . GLU B 1 92 ? -9.938 16.328 12.891 1 98.5 92 GLU B CA 1
ATOM 1840 C C . GLU B 1 92 ? -9.148 15.711 14.047 1 98.5 92 GLU B C 1
ATOM 1842 O O . GLU B 1 92 ? -9.445 14.602 14.492 1 98.5 92 GLU B O 1
ATOM 1847 N N . ARG B 1 93 ? -8.086 16.344 14.477 1 98.44 93 ARG B N 1
ATOM 1848 C CA . ARG B 1 93 ? -7.258 15.961 15.617 1 98.44 93 ARG B CA 1
ATOM 1849 C C . ARG B 1 93 ? -6.617 14.602 15.391 1 98.44 93 ARG B C 1
ATOM 1851 O O . ARG B 1 93 ? -6.523 13.789 16.312 1 98.44 93 ARG B O 1
ATOM 1858 N N . VAL B 1 94 ? -6.262 14.383 14.219 1 98.62 94 VAL B N 1
ATOM 1859 C CA . VAL B 1 94 ? -5.523 13.172 13.883 1 98.62 94 VAL B CA 1
ATOM 1860 C C . VAL B 1 94 ? -4.105 13.258 14.453 1 98.62 94 VAL B C 1
ATOM 1862 O O . VAL B 1 94 ? -3.502 14.328 14.461 1 98.62 94 VAL B O 1
ATOM 1865 N N . THR B 1 95 ? -3.553 12.086 14.867 1 98.25 95 THR B N 1
ATOM 1866 C CA . THR B 1 95 ? -2.236 12.086 15.5 1 98.25 95 THR B CA 1
ATOM 1867 C C . THR B 1 95 ? -1.237 11.289 14.664 1 98.25 95 THR B C 1
ATOM 1869 O O . THR B 1 95 ? -1.63 10.531 13.781 1 98.25 95 THR B O 1
ATOM 1872 N N . ASN B 1 96 ? 0.025 11.547 14.898 1 96.62 96 ASN B N 1
ATOM 1873 C CA . ASN B 1 96 ? 1.066 10.633 14.438 1 96.62 96 ASN B CA 1
ATOM 1874 C C . ASN B 1 96 ? 1.262 9.469 15.398 1 96.62 96 ASN B C 1
ATOM 1876 O O . ASN B 1 96 ? 0.483 9.297 16.344 1 96.62 96 ASN B O 1
ATOM 1880 N N . ARG B 1 97 ? 2.23 8.656 15.164 1 92.56 97 ARG B N 1
ATOM 1881 C CA . ARG B 1 97 ? 2.449 7.434 15.938 1 92.56 97 ARG B CA 1
ATOM 1882 C C . ARG B 1 97 ? 2.799 7.762 17.391 1 92.56 97 ARG B C 1
ATOM 1884 O O . ARG B 1 97 ? 2.553 6.953 18.281 1 92.56 97 ARG B O 1
ATOM 1891 N N . GLU B 1 98 ? 3.354 8.914 17.594 1 93.88 98 GLU B N 1
ATOM 1892 C CA . GLU B 1 98 ? 3.758 9.336 18.922 1 93.88 98 GLU B CA 1
ATOM 1893 C C . GLU B 1 98 ? 2.59 9.945 19.688 1 93.88 98 GLU B C 1
ATOM 1895 O O . GLU B 1 98 ? 2.73 10.32 20.859 1 93.88 98 GLU B O 1
ATOM 1900 N N . GLY B 1 99 ? 1.524 10.062 19.094 1 96 99 GLY B N 1
ATOM 1901 C CA . GLY B 1 99 ? 0.34 10.594 19.75 1 96 99 GLY B CA 1
ATOM 1902 C C . GLY B 1 99 ? 0.219 12.102 19.641 1 96 99 GLY B C 1
ATOM 1903 O O . GLY B 1 99 ? -0.646 12.703 20.281 1 96 99 GLY B O 1
ATOM 1904 N N . GLN B 1 100 ? 1.081 12.688 18.844 1 97.31 100 GLN B N 1
ATOM 1905 C CA . GLN B 1 100 ? 1.025 14.133 18.656 1 97.31 100 GLN B CA 1
ATOM 1906 C C . GLN B 1 100 ? 0.046 14.5 17.547 1 97.31 100 GLN B C 1
ATOM 1908 O O . GLN B 1 100 ? 0.092 13.93 16.453 1 97.31 100 GLN B O 1
ATOM 1913 N N . THR B 1 101 ? -0.773 15.484 17.828 1 98.19 101 THR B N 1
ATOM 1914 C CA . THR B 1 101 ? -1.723 15.938 16.812 1 98.19 101 THR B CA 1
ATOM 1915 C C . THR B 1 101 ? -0.993 16.562 15.633 1 98.19 101 THR B C 1
ATOM 1917 O O . THR B 1 101 ? -0.036 17.328 15.812 1 98.19 101 THR B O 1
ATOM 1920 N N . ILE B 1 102 ? -1.493 16.312 14.492 1 98.31 102 ILE B N 1
ATOM 1921 C CA . ILE B 1 102 ? -0.889 16.828 13.273 1 98.31 102 ILE B CA 1
ATOM 1922 C C . ILE B 1 102 ? -1.061 18.344 13.211 1 98.31 102 ILE B C 1
ATOM 1924 O O . ILE B 1 102 ? -2.125 18.875 13.555 1 98.31 102 ILE B O 1
ATOM 1928 N N . ALA B 1 103 ? -0.029 19 12.773 1 97.25 103 ALA B N 1
ATOM 1929 C CA . ALA B 1 103 ? 0.016 20.438 12.555 1 97.25 103 ALA B CA 1
ATOM 1930 C C . ALA B 1 103 ? 1.082 20.797 11.523 1 97.25 103 ALA B C 1
ATOM 1932 O O . ALA B 1 103 ? 1.71 19.922 10.93 1 97.25 103 ALA B O 1
ATOM 1933 N N . ARG B 1 104 ? 1.201 22.047 11.266 1 95.25 104 ARG B N 1
ATOM 1934 C CA . ARG B 1 104 ? 2.146 22.516 10.258 1 95.25 104 ARG B CA 1
ATOM 1935 C C . ARG B 1 104 ? 3.57 22.078 10.602 1 95.25 104 ARG B C 1
ATOM 1937 O O . ARG B 1 104 ? 4.367 21.781 9.711 1 95.25 104 ARG B O 1
ATOM 1944 N N . ASP B 1 105 ? 3.861 22.031 11.875 1 93.88 105 ASP B N 1
ATOM 1945 C CA . ASP B 1 105 ? 5.223 21.703 12.281 1 93.88 105 ASP B CA 1
ATOM 1946 C C . ASP B 1 105 ? 5.441 20.188 12.258 1 93.88 105 ASP B C 1
ATOM 1948 O O . ASP B 1 105 ? 6.535 19.703 12.57 1 93.88 105 ASP B O 1
ATOM 1952 N N . SER B 1 106 ? 4.469 19.438 11.914 1 96.5 106 SER B N 1
ATOM 1953 C CA . SER B 1 106 ? 4.586 17.984 11.781 1 96.5 106 SER B CA 1
ATOM 1954 C C . SER B 1 106 ? 5.172 17.594 10.422 1 96.5 106 SER B C 1
ATOM 1956 O O . SER B 1 106 ? 5.449 16.422 10.172 1 96.5 106 SER B O 1
ATOM 1958 N N . VAL B 1 107 ? 5.367 18.578 9.555 1 97.06 107 VAL B N 1
ATOM 1959 C CA . VAL B 1 107 ? 5.828 18.312 8.195 1 97.06 107 VAL B CA 1
ATOM 1960 C C . VAL B 1 107 ? 7.312 17.938 8.219 1 97.06 107 VAL B C 1
ATOM 1962 O O . VAL B 1 107 ? 8.117 18.625 8.852 1 97.06 107 VAL B O 1
ATOM 1965 N N . HIS B 1 108 ? 7.586 16.891 7.543 1 94.5 108 HIS B N 1
ATOM 1966 C CA . HIS B 1 108 ? 8.977 16.484 7.355 1 94.5 108 HIS B CA 1
ATOM 1967 C C . HIS B 1 108 ? 9.469 16.859 5.961 1 94.5 108 HIS B C 1
ATOM 1969 O O . HIS B 1 108 ? 8.844 16.516 4.961 1 94.5 108 HIS B O 1
ATOM 1975 N N . ASP B 1 109 ? 10.578 17.484 5.961 1 93.38 109 ASP B N 1
ATOM 1976 C CA . ASP B 1 109 ? 11.242 17.859 4.719 1 93.38 109 ASP B CA 1
ATOM 1977 C C . ASP B 1 109 ? 12.281 16.812 4.316 1 93.38 109 ASP B C 1
ATOM 1979 O O . ASP B 1 109 ? 13.32 16.688 4.965 1 93.38 109 ASP B O 1
ATOM 1983 N N . HIS B 1 110 ? 12 16.156 3.191 1 88.12 110 HIS B N 1
ATOM 1984 C CA . HIS B 1 110 ? 12.93 15.141 2.691 1 88.12 110 HIS B CA 1
ATOM 1985 C C . HIS B 1 110 ? 13.758 15.672 1.529 1 88.12 110 HIS B C 1
ATOM 1987 O O . HIS B 1 110 ? 14.219 14.906 0.684 1 88.12 110 HIS B O 1
ATOM 1993 N N . ARG B 1 111 ? 13.867 16.969 1.375 1 83.69 111 ARG B N 1
ATOM 1994 C CA . ARG B 1 111 ? 14.656 17.719 0.393 1 83.69 111 ARG B CA 1
ATOM 1995 C C . ARG B 1 111 ? 13.93 17.781 -0.949 1 83.69 111 ARG B C 1
ATOM 1997 O O . ARG B 1 111 ? 13.891 18.844 -1.583 1 83.69 111 ARG B O 1
ATOM 2004 N N . PHE B 1 112 ? 13.391 16.703 -1.39 1 88.19 112 PHE B N 1
ATOM 2005 C CA . PHE B 1 112 ? 12.766 16.797 -2.701 1 88.19 112 PHE B CA 1
ATOM 2006 C C . PHE B 1 112 ? 11.266 16.5 -2.609 1 88.19 112 PHE B C 1
ATOM 2008 O O . PHE B 1 112 ? 10.531 16.703 -3.576 1 88.19 112 PHE B O 1
ATOM 2015 N N . PHE B 1 113 ? 10.898 16.109 -1.493 1 93.69 113 PHE B N 1
ATOM 2016 C CA . PHE B 1 113 ? 9.469 16.031 -1.233 1 93.69 113 PHE B CA 1
ATOM 2017 C C . PHE B 1 113 ? 9.172 16.297 0.238 1 93.69 113 PHE B C 1
ATOM 2019 O O . PHE B 1 113 ? 10.078 16.266 1.074 1 93.69 113 PHE B O 1
ATOM 2026 N N . CYS B 1 114 ? 8 16.641 0.585 1 96.44 114 CYS B N 1
ATOM 2027 C CA . CYS B 1 114 ? 7.5 16.812 1.946 1 96.44 114 CYS B CA 1
ATOM 2028 C C . CYS B 1 114 ? 6.539 15.688 2.318 1 96.44 114 CYS B C 1
ATOM 2030 O O . CYS B 1 114 ? 5.84 15.148 1.458 1 96.44 114 CYS B O 1
ATOM 2032 N N . ALA B 1 115 ? 6.574 15.383 3.568 1 97.12 115 ALA B N 1
ATOM 2033 C CA . ALA B 1 115 ? 5.703 14.312 4.043 1 97.12 115 ALA B CA 1
ATOM 2034 C C . ALA B 1 115 ? 5.039 14.688 5.363 1 97.12 115 ALA B C 1
ATOM 2036 O O . ALA B 1 115 ? 5.633 15.391 6.188 1 97.12 115 ALA B O 1
ATOM 2037 N N . LEU B 1 116 ? 3.887 14.25 5.523 1 97.31 116 LEU B N 1
ATOM 2038 C CA . LEU B 1 116 ? 3.105 14.273 6.754 1 97.31 116 LEU B CA 1
ATOM 2039 C C . LEU B 1 116 ? 2.701 12.859 7.168 1 97.31 116 LEU B C 1
ATOM 2041 O O . LEU B 1 116 ? 1.952 12.188 6.453 1 97.31 116 LEU B O 1
ATOM 2045 N N . SER B 1 117 ? 3.203 12.398 8.305 1 97.44 117 SER B N 1
ATOM 2046 C CA . SER B 1 117 ? 2.906 11.047 8.773 1 97.44 117 SER B CA 1
ATOM 2047 C C . SER B 1 117 ? 1.828 11.062 9.852 1 97.44 117 SER B C 1
ATOM 2049 O O . SER B 1 117 ? 1.852 11.906 10.75 1 97.44 117 SER B O 1
ATOM 2051 N N . PHE B 1 118 ? 0.899 10.117 9.766 1 97.5 118 PHE B N 1
ATOM 2052 C CA . PHE B 1 118 ? -0.172 10.016 10.75 1 97.5 118 PHE B CA 1
ATOM 2053 C C . PHE B 1 118 ? -0.68 8.586 10.844 1 97.5 118 PHE B C 1
ATOM 2055 O O . PHE B 1 118 ? -0.243 7.711 10.094 1 97.5 118 PHE B O 1
ATOM 2062 N N . VAL B 1 119 ? -1.559 8.328 11.836 1 96.31 119 VAL B N 1
ATOM 2063 C CA . VAL B 1 119 ? -2.162 7.008 12.016 1 96.31 119 VAL B CA 1
ATOM 2064 C C . VAL B 1 119 ? -3.682 7.141 12.086 1 96.31 119 VAL B C 1
ATOM 2066 O O . VAL B 1 119 ? -4.199 8.172 12.516 1 96.31 119 VAL B O 1
ATOM 2069 N N . ASP B 1 120 ? -4.34 6.133 11.602 1 95.75 120 ASP B N 1
ATOM 2070 C CA . ASP B 1 120 ? -5.777 6.082 11.844 1 95.75 120 ASP B CA 1
ATOM 2071 C C . ASP B 1 120 ? -6.074 5.66 13.281 1 95.75 120 ASP B C 1
ATOM 2073 O O . ASP B 1 120 ? -5.16 5.367 14.047 1 95.75 120 ASP B O 1
ATOM 2077 N N . PRO B 1 121 ? -7.348 5.668 13.719 1 94.12 121 PRO B N 1
ATOM 2078 C CA . PRO B 1 121 ? -7.691 5.316 15.094 1 94.12 121 PRO B CA 1
ATOM 2079 C C . PRO B 1 121 ? -7.352 3.869 15.438 1 94.12 121 PRO B C 1
ATOM 2081 O O . PRO B 1 121 ? -7.398 3.479 16.609 1 94.12 121 PRO B O 1
ATOM 2084 N N . PHE B 1 122 ? -6.996 3.066 14.5 1 91.75 122 PHE B N 1
ATOM 2085 C CA . PHE B 1 122 ? -6.738 1.644 14.68 1 91.75 122 PHE B CA 1
ATOM 2086 C C . PHE B 1 122 ? -5.242 1.355 14.641 1 91.75 122 PHE B C 1
ATOM 2088 O O . PHE B 1 122 ? -4.824 0.204 14.773 1 91.75 122 PHE B O 1
ATOM 2095 N N . GLY B 1 123 ? -4.484 2.406 14.367 1 91.5 123 GLY B N 1
ATOM 2096 C CA . GLY B 1 123 ? -3.035 2.277 14.414 1 91.5 123 GLY B CA 1
ATOM 2097 C C . GLY B 1 123 ? -2.412 2.062 13.047 1 91.5 123 GLY B C 1
ATOM 2098 O O . GLY B 1 123 ? -1.2 1.87 12.93 1 91.5 123 GLY B O 1
ATOM 2099 N N . ASN B 1 124 ? -3.139 2.021 11.977 1 93.69 124 ASN B N 1
ATOM 2100 C CA . ASN B 1 124 ? -2.572 1.91 10.633 1 93.69 124 ASN B CA 1
ATOM 2101 C C . ASN B 1 124 ? -1.842 3.186 10.227 1 93.69 124 ASN B C 1
ATOM 2103 O O . ASN B 1 124 ? -2.414 4.277 10.273 1 93.69 124 ASN B O 1
ATOM 2107 N N . PRO B 1 125 ? -0.615 3.08 9.805 1 95.12 125 PRO B N 1
ATOM 2108 C CA . PRO B 1 125 ? 0.178 4.27 9.492 1 95.12 125 PRO B CA 1
ATOM 2109 C C . PRO B 1 125 ? 0.015 4.723 8.039 1 95.12 125 PRO B C 1
ATOM 2111 O O . PRO B 1 125 ? -0.03 3.887 7.133 1 95.12 125 PRO B O 1
ATOM 2114 N N . TYR B 1 126 ? -0.041 6.043 7.852 1 97.12 126 TYR B N 1
ATOM 2115 C CA . TYR B 1 126 ? -0.16 6.656 6.535 1 97.12 126 TYR B CA 1
ATOM 2116 C C . TYR B 1 126 ? 0.766 7.863 6.406 1 97.12 126 TYR B C 1
ATOM 2118 O O . TYR B 1 126 ? 1.288 8.359 7.406 1 97.12 126 TYR B O 1
ATOM 2126 N N . GLU B 1 127 ? 0.95 8.25 5.152 1 98.12 127 GLU B N 1
ATOM 2127 C CA . GLU B 1 127 ? 1.603 9.516 4.832 1 98.12 127 GLU B CA 1
ATOM 2128 C C . GLU B 1 127 ? 0.851 10.266 3.732 1 98.12 127 GLU B C 1
ATOM 2130 O O . GLU B 1 127 ? 0.27 9.648 2.838 1 98.12 127 GLU B O 1
ATOM 2135 N N . ILE B 1 128 ? 0.88 11.523 3.867 1 98.56 128 ILE B N 1
ATOM 2136 C CA . ILE B 1 128 ? 0.624 12.383 2.717 1 98.56 128 ILE B CA 1
ATOM 2137 C C . ILE B 1 128 ? 1.934 13 2.23 1 98.56 128 ILE B C 1
ATOM 2139 O O . ILE B 1 128 ? 2.682 13.586 3.018 1 98.56 128 ILE B O 1
ATOM 2143 N N . VAL B 1 129 ? 2.201 12.867 0.945 1 97.94 129 VAL B N 1
ATOM 2144 C CA . VAL B 1 129 ? 3.461 13.375 0.417 1 97.94 129 VAL B CA 1
ATOM 2145 C C . VAL B 1 129 ? 3.186 14.312 -0.76 1 97.94 129 VAL B C 1
ATOM 2147 O O . VAL B 1 129 ? 2.158 14.188 -1.431 1 97.94 129 VAL B O 1
ATOM 2150 N N . SER B 1 130 ? 4.113 15.234 -0.996 1 98.31 130 SER B N 1
ATOM 2151 C CA . SER B 1 130 ? 4.055 16.141 -2.143 1 98.31 130 SER B CA 1
ATOM 2152 C C . SER B 1 130 ? 5.449 16.438 -2.682 1 98.31 130 SER B C 1
ATOM 2154 O O . SER B 1 130 ? 6.387 16.641 -1.91 1 98.31 130 SER B O 1
ATOM 2156 N N . TYR B 1 131 ? 5.512 16.484 -3.965 1 96.62 131 TYR B N 1
ATOM 2157 C CA . TYR B 1 131 ? 6.777 16.766 -4.629 1 96.62 131 TYR B CA 1
ATOM 2158 C C . TYR B 1 131 ? 6.855 18.219 -5.051 1 96.62 131 TYR B C 1
ATOM 2160 O O . TYR B 1 131 ? 7.816 18.641 -5.707 1 96.62 131 TYR B O 1
ATOM 2168 N N . ASP B 1 132 ? 5.816 18.969 -4.773 1 97.62 132 ASP B N 1
ATOM 2169 C CA . ASP B 1 132 ? 5.906 20.406 -4.945 1 97.62 132 ASP B CA 1
ATOM 2170 C C . ASP B 1 132 ? 6.75 21.047 -3.838 1 97.62 132 ASP B C 1
ATOM 2172 O O . ASP B 1 132 ? 6.293 21.953 -3.148 1 97.62 132 ASP B O 1
ATOM 2176 N N . HIS B 1 133 ? 7.902 20.578 -3.781 1 95.62 133 HIS B N 1
ATOM 2177 C CA . HIS B 1 133 ? 8.781 20.812 -2.643 1 95.62 133 HIS B CA 1
ATOM 2178 C C . HIS B 1 133 ? 9.156 22.281 -2.523 1 95.62 133 HIS B C 1
ATOM 2180 O O . HIS B 1 133 ? 8.945 22.906 -1.478 1 95.62 133 HIS B O 1
ATOM 2186 N N . THR B 1 134 ? 9.68 22.875 -3.559 1 94.88 134 THR B N 1
ATOM 2187 C CA . THR B 1 134 ? 10.125 24.266 -3.52 1 94.88 134 THR B CA 1
ATOM 2188 C C . THR B 1 134 ? 8.977 25.188 -3.127 1 94.88 134 THR B C 1
ATOM 2190 O O . THR B 1 134 ? 9.156 26.094 -2.307 1 94.88 134 THR B O 1
ATOM 2193 N N . TRP B 1 135 ? 7.895 24.938 -3.717 1 96.25 135 TRP B N 1
ATOM 2194 C CA . TRP B 1 135 ? 6.715 25.734 -3.418 1 96.25 135 TRP B CA 1
ATOM 2195 C C . TRP B 1 135 ? 6.312 25.594 -1.955 1 96.25 135 TRP B C 1
ATOM 2197 O O . TRP B 1 135 ? 6.047 26.594 -1.274 1 96.25 135 TRP B O 1
ATOM 2207 N N . LEU B 1 136 ? 6.301 24.391 -1.445 1 96.94 136 LEU B N 1
ATOM 2208 C CA . LEU B 1 136 ? 5.895 24.094 -0.074 1 96.94 136 LEU B CA 1
ATOM 2209 C C . LEU B 1 136 ? 6.887 24.688 0.922 1 96.94 136 LEU B C 1
ATOM 2211 O O . LEU B 1 136 ? 6.496 25.156 1.992 1 96.94 136 LEU B O 1
ATOM 2215 N N . VAL B 1 137 ? 8.141 24.562 0.615 1 94.38 137 VAL B N 1
ATOM 2216 C CA . VAL B 1 137 ? 9.164 25.141 1.478 1 94.38 137 VAL B CA 1
ATOM 2217 C C . VAL B 1 137 ? 8.898 26.625 1.662 1 94.38 137 VAL B C 1
ATOM 2219 O O . VAL B 1 137 ? 9 27.156 2.775 1 94.38 137 VAL B O 1
ATOM 2222 N N . GLY B 1 138 ? 8.602 27.266 0.651 1 93.81 138 GLY B N 1
ATOM 2223 C CA . GLY B 1 138 ? 8.266 28.672 0.74 1 93.81 138 GLY B CA 1
ATOM 2224 C C . GLY B 1 138 ? 7.008 28.938 1.548 1 93.81 138 GLY B C 1
ATOM 2225 O O . GLY B 1 138 ? 6.988 29.828 2.402 1 93.81 138 GLY B O 1
ATOM 2226 N N . LYS B 1 139 ? 5.98 28.188 1.322 1 94.75 139 LYS B N 1
ATOM 2227 C CA . LYS B 1 139 ? 4.68 28.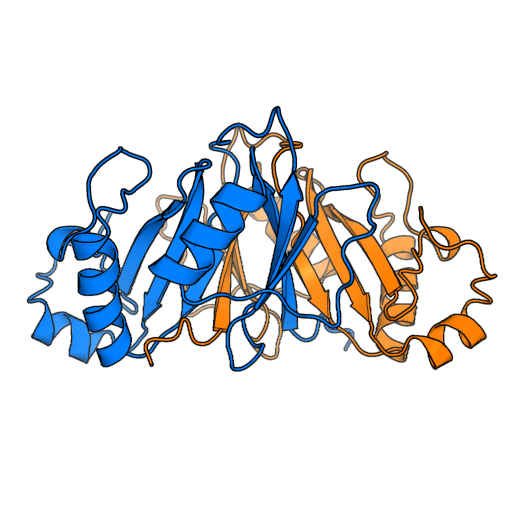391 1.954 1 94.75 139 LYS B CA 1
ATOM 2228 C C . LYS B 1 139 ? 4.738 28.078 3.445 1 94.75 139 LYS B C 1
ATOM 2230 O O . LYS B 1 139 ? 4.082 28.734 4.254 1 94.75 139 LYS B O 1
ATOM 2235 N N . LEU B 1 140 ? 5.555 27.047 3.771 1 94.88 140 LEU B N 1
ATOM 2236 C CA . LEU B 1 140 ? 5.562 26.547 5.141 1 94.88 140 LEU B CA 1
ATOM 2237 C C . LEU B 1 140 ? 6.777 27.062 5.902 1 94.88 140 LEU B C 1
ATOM 2239 O O . LEU B 1 140 ? 6.934 26.781 7.094 1 94.88 140 LEU B O 1
ATOM 2243 N N . LYS B 1 141 ? 7.625 27.812 5.219 1 90.62 141 LYS B N 1
ATOM 2244 C CA . LYS B 1 141 ? 8.852 28.328 5.816 1 90.62 141 LYS B CA 1
ATOM 2245 C C . LYS B 1 141 ? 9.664 27.203 6.453 1 90.62 141 LYS B C 1
ATOM 2247 O O . LYS B 1 141 ? 10.078 27.312 7.609 1 90.62 141 LYS B O 1
ATOM 2252 N N . LEU B 1 142 ? 9.602 26.031 5.734 1 85.38 142 LEU B N 1
ATOM 2253 C CA . LEU B 1 142 ? 10.336 24.875 6.223 1 85.38 142 LEU B CA 1
ATOM 2254 C C . LEU B 1 142 ? 11.828 25.156 6.262 1 85.38 142 LEU B C 1
ATOM 2256 O O . LEU B 1 142 ? 12.375 25.781 5.355 1 85.38 142 LEU B O 1
ATOM 2260 N N . GLY B 1 143 ? 12.273 25.781 7.258 1 65.81 143 GLY B N 1
ATOM 2261 C CA . GLY B 1 143 ? 13.695 26.047 7.355 1 65.81 143 GLY B CA 1
ATOM 2262 C C . GLY B 1 143 ? 14.547 24.781 7.266 1 65.81 143 GLY B C 1
ATOM 2263 O O . GLY B 1 143 ? 14.039 23.672 7.398 1 65.81 143 GLY B O 1
ATOM 2264 N N . GLY B 1 144 ? 15.703 24.703 6.711 1 56.19 144 GLY B N 1
ATOM 2265 C CA . GLY B 1 144 ? 16.812 23.812 6.418 1 56.19 144 GLY B CA 1
ATOM 2266 C C . GLY B 1 144 ? 16.859 22.609 7.336 1 56.19 144 GLY B C 1
ATOM 2267 O O . GLY B 1 144 ? 17.875 21.922 7.41 1 56.19 144 GLY B O 1
ATOM 2268 N N . GLN B 1 145 ? 16.016 22.516 8.336 1 47.84 145 GLN B N 1
ATOM 2269 C CA . GLN B 1 145 ? 16.344 21.344 9.148 1 47.84 145 GLN B CA 1
ATOM 2270 C C . GLN B 1 145 ? 15.875 20.062 8.469 1 47.84 145 GLN B C 1
ATOM 2272 O O . GLN B 1 145 ? 14.672 19.859 8.266 1 47.84 145 GLN B O 1
ATOM 2277 N N . LEU B 1 146 ? 16.625 19.562 7.566 1 49.75 146 LEU B N 1
ATOM 2278 C CA . LEU B 1 146 ? 16.469 18.25 6.938 1 49.75 146 LEU B CA 1
ATOM 2279 C C . LEU B 1 146 ? 16.078 17.188 7.961 1 49.75 146 LEU B C 1
ATOM 2281 O O . LEU B 1 146 ? 16.625 17.156 9.062 1 49.75 146 LEU B O 1
ATOM 2285 N N . ALA B 1 147 ? 14.805 16.812 8.055 1 46.31 147 ALA B N 1
ATOM 2286 C CA . ALA B 1 147 ? 14.516 15.664 8.914 1 46.31 147 ALA B CA 1
ATOM 2287 C C . ALA B 1 147 ? 15.609 14.602 8.797 1 46.31 147 ALA B C 1
ATOM 2289 O O . ALA B 1 147 ? 15.961 14.195 7.688 1 46.31 147 ALA B O 1
ATOM 2290 N N . VAL B 1 148 ? 16.547 14.461 9.75 1 35.81 148 VAL B N 1
ATOM 2291 C CA . VAL B 1 148 ? 17.547 13.391 9.781 1 35.81 148 VAL B CA 1
ATOM 2292 C C . VAL B 1 148 ? 16.859 12.047 9.992 1 35.81 148 VAL B C 1
ATOM 2294 O O . VAL B 1 148 ? 15.797 11.977 10.633 1 35.81 148 VAL B O 1
#

Secondary structure (DSSP, 8-state):
-----EEEEEEEEES-HHHHHHHIIIII--EE-TTS---SSS-EEEEE-TTSS-EEEEEE-TT----TTPPPEEEE--HHHHHHHHHHHHHTT-B-TTSPBP-GGG-EE-SS-EEEEEE-TT--EEEEEES-HHHHHHHHT--S----/-----EEEEEEEEES-HHHHHHHIIIII--EE-TTS---TTS-EEEEE-TTSS-EEEEEE-TT----TTPPPEEEE--HHHHHHHHHHHHHTT-B-TTSPBP-GGG-EE-SS-EEEEEE-TT--EEEEEES-HHHHHHHHT--S----

Solvent-accessible surface area (backbone atoms only — not comparable to full-atom values): 15689 Å² total; per-residue (Å²): 128,86,64,55,63,33,64,50,36,34,37,41,56,27,59,45,52,72,63,46,52,54,47,39,30,72,74,61,48,27,39,78,38,79,87,50,66,53,68,81,81,48,65,40,43,32,31,23,36,93,86,60,46,34,34,39,39,39,34,55,26,81,76,50,52,58,49,91,69,45,43,34,43,26,25,31,33,52,46,69,53,46,55,51,45,40,50,50,37,30,78,67,58,34,23,26,90,86,65,47,61,39,39,81,84,53,54,36,44,68,83,60,31,34,36,36,63,32,32,51,100,50,42,54,42,34,30,44,32,25,66,42,25,72,62,42,34,65,77,65,60,60,62,88,66,59,62,126,129,87,63,54,63,32,63,50,35,35,36,42,56,26,61,45,52,71,63,46,52,55,48,38,30,73,74,62,49,29,40,77,38,80,87,49,66,53,52,88,88,46,63,39,45,32,31,22,36,95,86,59,47,34,33,39,37,38,34,54,27,81,77,50,52,58,46,90,67,47,43,33,43,26,25,30,33,52,46,69,53,48,55,52,45,40,51,51,37,31,75,68,58,34,23,26,91,85,65,47,61,39,41,82,85,54,54,37,42,67,86,58,31,34,36,38,63,30,33,50,103,50,44,55,44,33,31,45,32,25,64,41,26,72,62,41,35,64,76,64,60,59,61,88,66,58,62,125

Foldseek 3Di:
DDDPPDDQAEEDEFADLVVVQVQCCQQVVWHFDVVDDDPVVWPWTWTAHPVSPYIYIYTHDNPQAQDPPDDAAEDEDELVVVVVNLVSQQVVQFAALVSHGRHLVQWAQQPQKIKHWTADPSNHIYIYMYRNRVVNCVVSVVPPPHPD/DDDPPDDQAEEDEFADLVVVQVQCCQQVVWHFDVVDDQPVVWGWTWIAHPVSPYIYIYTHDNPQAQDPPADAAEDEDELVVVVVNLVSQQVVQFAALVSHGRHLVQWAQQPQKIKHWTADPSNHIYIYMYRNRVVNCVVSVPPPPHPD

pLDDT: mean 89.74, std 13.53, range [35.81, 98.75]

Radius of gyration: 19.06 Å; Cα contacts (8 Å, |Δi|>4): 632; chains: 2; bounding box: 46×53×40 Å

Organism: Chromobacterium violaceum (strain ATCC 12472 / DSM 30191 / JCM 1249 / CCUG 213 / NBRC 12614 / NCIMB 9131 / NCTC 9757 / MK) (NCBI:txid243365)

InterPro domains:
  IPR004360 Glyoxalase/fosfomycin resistance/dioxygenase domain [PF00903] (6-127)
  IPR029068 Glyoxalase/Bleomycin resistance protein/Dihydroxybiphenyl dioxygenase [G3DSA:3.10.180.10] (4-136)
  IPR029068 Glyoxalase/Bleomycin resistance protein/Dihydroxybiphenyl dioxygenase [SSF54593] (4-132)
  IPR037523 Vicinal oxygen chelate (VOC), core domain [PS51819] (6-131)

Nearest PDB structures (foldseek):
  2p7p-assembly4_B  TM=7.988E-01  e=4.852E-06  Listeria monocytogenes EGD-e
  2p7q-assembly4_B  TM=7.742E-01  e=5.480E-06  Listeria monocytogenes EGD-e
  2p7q-assembly4_C-2  TM=7.992E-01  e=1.851E-05  Listeria monocytogenes EGD-e
  2p7m-assembly4_E-3  TM=7.687E-01  e=1.639E-05  Listeria monocytogenes EGD-e
  2p7l-assembly4_B  TM=7.669E-01  e=1.639E-05  Listeria monocytogenes EGD-e

Sequence (296 aa):
MLSLGKIDHIHIRVKDVATALKWYQRVLGLAPDARYKTDGAHNNAMLANASGNVRLAISEDAEAAPSDAQGAVAFVVGGQDFLEWIDRLAVERVTNREGQTIARDSVHDHRFFCALSFVDPFGNPYEIVSYDHTWLVGKLKLGGQLAVMLSLGKIDHIHIRVKDVATALKWYQRVLGLAPDARYKTDGAHNNAMLANASGNVRLAISEDAEAAPSDAQGAVAFVVGGQDFLEWIDRLAVERVTNREGQTIARDSVHDHRFFCALSFVDPFGNPYEIVSYDHTWLVGKLKLGGQLAV